Protein AF-A0A7S2D5M2-F1 (afdb_monomer_lite)

Secondary structure (DSSP, 8-state):
-HHHHHHHHHHHHHHHHHHHHHHHHHHHHHHHHHHHHHHHHHHHHHHHHHHHHHHHHHHHHHHHHHHHHHHHHHHHHHHHHHHHHHHSBPPHHHHHHHHHH-TTSPPP-BGGGGS-HHHHHHHHHHHHHHHHHHHHHHHHHHHHHHHHHHHHHHHHHHGGGG--S-------PPP-----------------S--PPPP--------------------PPPP-------STTSSSSSS----

Sequence (243 aa):
ERQFMLLLNRGQAYARGAVERVALCEELSLCRHRQERAHFAAMSNLNIHLRAVDADYTEAEATLRRQYLQGKSLLDNFEEVLDRLSQTSLHPALQSLTVDISPQQHPMRTLRDCVPYDRYAPFVRECRVSHARLHKSAEDLRQRYNRLRDAVNALGCSSSFGGMTDARNSARAPGEEEDISLGLPLDELQLHDGIQPAEMIDDQRNSPQQHQQQPLEVTSFPSLDLEDRDEANQANLLSDTSL

Structure (mmCIF, N/CA/C/O backbone):
data_AF-A0A7S2D5M2-F1
#
_entry.id   AF-A0A7S2D5M2-F1
#
loop_
_atom_site.group_PDB
_atom_site.id
_atom_site.type_symbol
_atom_site.label_atom_id
_atom_site.label_alt_id
_atom_site.label_comp_id
_atom_site.label_asym_id
_atom_site.label_entity_id
_atom_site.label_seq_id
_atom_site.pdbx_PDB_ins_code
_atom_site.Cartn_x
_atom_site.Cartn_y
_atom_site.Cartn_z
_atom_site.occupancy
_atom_site.B_iso_or_equiv
_atom_site.auth_seq_id
_atom_site.auth_comp_id
_atom_site.auth_asym_id
_atom_site.auth_atom_id
_atom_site.pdbx_PDB_model_num
ATOM 1 N N . GLU A 1 1 ? 36.437 -3.298 -71.629 1.00 89.69 1 GLU A N 1
ATOM 2 C CA . GLU A 1 1 ? 36.313 -1.994 -70.936 1.00 89.69 1 GLU A CA 1
ATOM 3 C C . GLU A 1 1 ? 34.925 -1.739 -70.331 1.00 89.69 1 GLU A C 1
ATOM 5 O O . GLU A 1 1 ? 34.820 -1.670 -69.115 1.00 89.69 1 GLU A O 1
ATOM 10 N N . ARG A 1 2 ? 33.833 -1.701 -71.115 1.00 94.81 2 ARG A N 1
ATOM 11 C CA . ARG A 1 2 ? 32.469 -1.428 -70.596 1.00 94.81 2 ARG A CA 1
ATOM 12 C C . ARG A 1 2 ? 32.021 -2.332 -69.433 1.00 94.81 2 ARG A C 1
ATOM 14 O O . ARG A 1 2 ? 31.463 -1.841 -68.459 1.00 94.81 2 ARG A O 1
ATOM 21 N N . GLN A 1 3 ? 32.280 -3.639 -69.510 1.00 95.25 3 GLN A N 1
ATOM 22 C CA . GLN A 1 3 ? 31.937 -4.587 -68.436 1.00 95.25 3 GLN A CA 1
ATOM 23 C C . GLN A 1 3 ? 32.726 -4.330 -67.144 1.00 95.25 3 GLN A C 1
ATOM 25 O O . GLN A 1 3 ? 32.172 -4.447 -66.056 1.00 95.25 3 GLN A O 1
ATOM 30 N N . PHE A 1 4 ? 33.993 -3.930 -67.265 1.00 96.06 4 PHE A N 1
ATOM 31 C CA . PHE A 1 4 ? 34.830 -3.579 -66.121 1.00 96.06 4 PHE A CA 1
ATOM 32 C C . PHE A 1 4 ? 34.303 -2.323 -65.420 1.00 96.06 4 PHE A C 1
ATOM 34 O O . PHE A 1 4 ? 34.134 -2.334 -64.207 1.00 96.06 4 PHE A O 1
ATOM 41 N N . MET A 1 5 ? 33.942 -1.284 -66.180 1.00 97.62 5 MET A N 1
ATOM 42 C CA . MET A 1 5 ? 33.352 -0.063 -65.615 1.00 97.62 5 MET A CA 1
ATOM 43 C C . MET A 1 5 ? 32.025 -0.327 -64.896 1.00 97.62 5 MET A C 1
ATOM 45 O O . MET A 1 5 ? 31.783 0.223 -63.824 1.00 97.62 5 MET A O 1
ATOM 49 N N . LEU A 1 6 ? 31.178 -1.208 -65.437 1.00 97.25 6 LEU A N 1
ATOM 50 C CA . LEU A 1 6 ? 29.949 -1.628 -64.756 1.00 97.25 6 LEU A CA 1
ATOM 51 C C . LEU A 1 6 ? 30.245 -2.353 -63.437 1.00 97.25 6 LEU A C 1
ATOM 53 O O . LEU A 1 6 ? 29.595 -2.074 -62.429 1.00 97.25 6 LEU A O 1
ATOM 57 N N . LEU A 1 7 ? 31.228 -3.258 -63.429 1.00 97.31 7 LEU A N 1
ATOM 58 C CA . LEU A 1 7 ? 31.631 -3.977 -62.221 1.00 97.31 7 LEU A CA 1
ATOM 59 C C . LEU A 1 7 ? 32.229 -3.031 -61.171 1.00 97.31 7 LEU A C 1
ATOM 61 O O . LEU A 1 7 ? 31.895 -3.147 -59.995 1.00 97.31 7 LEU A O 1
ATOM 65 N N . LEU A 1 8 ? 33.047 -2.067 -61.598 1.00 97.25 8 LEU A N 1
ATOM 66 C CA . LEU A 1 8 ? 33.631 -1.045 -60.733 1.00 97.25 8 LEU A CA 1
ATOM 67 C C . LEU A 1 8 ? 32.543 -0.188 -60.074 1.00 97.25 8 LEU A C 1
ATOM 69 O O . LEU A 1 8 ? 32.524 -0.063 -58.852 1.00 97.25 8 LEU A O 1
ATOM 73 N N . ASN A 1 9 ? 31.598 0.335 -60.860 1.00 97.44 9 ASN A N 1
ATOM 74 C CA . ASN A 1 9 ? 30.482 1.134 -60.345 1.00 97.44 9 ASN A CA 1
ATOM 75 C C . ASN A 1 9 ? 29.617 0.332 -59.363 1.00 97.44 9 ASN A C 1
ATOM 77 O O . ASN A 1 9 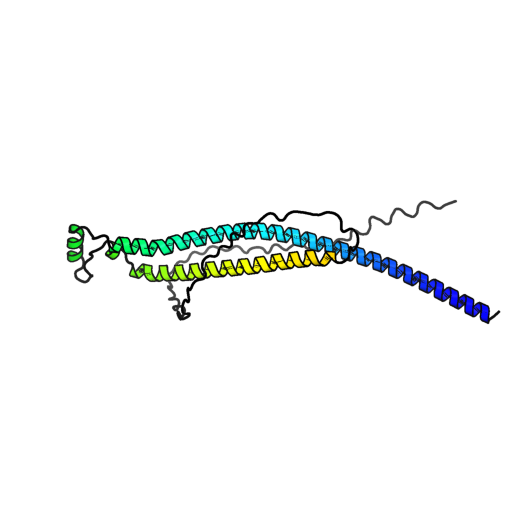? 29.209 0.845 -58.322 1.00 97.44 9 ASN A O 1
ATOM 81 N N . ARG A 1 10 ? 29.375 -0.952 -59.659 1.00 98.19 10 ARG A N 1
ATOM 82 C CA . ARG A 1 10 ? 28.657 -1.862 -58.758 1.00 98.19 10 ARG A CA 1
ATOM 83 C C . ARG A 1 10 ? 29.422 -2.089 -57.451 1.00 98.19 10 ARG A C 1
ATOM 85 O O . ARG A 1 10 ? 28.817 -2.040 -56.384 1.00 98.19 10 ARG A O 1
ATOM 92 N N . GLY A 1 11 ? 30.735 -2.299 -57.522 1.00 98.12 11 GLY A N 1
ATOM 93 C CA . GLY A 1 11 ? 31.598 -2.426 -56.347 1.00 98.12 11 GLY A CA 1
ATOM 94 C C . GLY A 1 11 ? 31.578 -1.170 -55.475 1.00 98.12 11 GLY A C 1
ATOM 95 O O . GLY A 1 11 ? 31.396 -1.267 -54.264 1.00 98.12 11 GLY A O 1
ATOM 96 N N . GLN A 1 12 ? 31.666 0.013 -56.089 1.00 98.12 12 GLN A N 1
ATOM 97 C CA . GLN A 1 12 ? 31.568 1.295 -55.385 1.00 98.12 12 GLN A CA 1
ATOM 98 C C . GLN A 1 12 ? 30.203 1.491 -54.716 1.00 98.12 12 GLN A C 1
ATOM 100 O O . GLN A 1 12 ? 30.147 1.948 -53.576 1.00 98.12 12 GLN A O 1
ATOM 105 N N . ALA A 1 13 ? 29.108 1.115 -55.384 1.00 97.88 13 ALA A N 1
ATOM 106 C CA . ALA A 1 13 ? 27.771 1.178 -54.799 1.00 97.88 13 ALA A CA 1
ATOM 107 C C . ALA A 1 13 ? 27.646 0.267 -53.565 1.00 97.88 13 ALA A C 1
ATOM 109 O O . ALA A 1 13 ? 27.127 0.695 -52.535 1.00 97.88 13 ALA A O 1
ATOM 110 N N . TYR A 1 14 ? 28.175 -0.962 -53.629 1.00 98.25 14 TYR A N 1
ATOM 111 C CA . TYR A 1 14 ? 28.197 -1.854 -52.467 1.00 98.25 14 TYR A CA 1
ATOM 112 C C . TYR A 1 14 ? 29.066 -1.324 -51.330 1.00 98.25 14 TYR A C 1
ATOM 114 O O . TYR A 1 14 ? 28.654 -1.422 -50.176 1.00 98.25 14 TYR A O 1
ATOM 122 N N . ALA A 1 15 ? 30.227 -0.746 -51.644 1.00 98.06 15 ALA A N 1
ATOM 123 C CA . ALA A 1 15 ? 31.106 -0.147 -50.648 1.00 98.06 15 ALA A CA 1
ATOM 124 C C . ALA A 1 15 ? 30.419 1.020 -49.921 1.00 98.06 15 ALA A C 1
ATOM 126 O O . ALA A 1 15 ? 30.393 1.031 -48.694 1.00 98.06 15 ALA A O 1
ATOM 127 N N . ARG A 1 16 ? 29.784 1.948 -50.654 1.00 98.00 16 ARG A N 1
ATOM 128 C CA . ARG A 1 16 ? 29.030 3.068 -50.056 1.00 98.00 16 ARG A CA 1
ATOM 129 C C . ARG A 1 16 ? 27.886 2.577 -49.174 1.00 98.00 16 ARG A C 1
ATOM 131 O O . ARG A 1 16 ? 27.815 2.954 -48.012 1.00 98.00 16 ARG A O 1
ATOM 138 N N . GLY A 1 17 ? 27.069 1.652 -49.679 1.00 98.00 17 GLY A N 1
ATOM 139 C CA . GLY A 1 17 ? 25.970 1.091 -48.892 1.00 98.00 17 GLY A CA 1
ATOM 140 C C . GLY A 1 17 ? 26.442 0.306 -47.661 1.00 98.00 17 GLY A C 1
ATOM 141 O O . GLY A 1 17 ? 25.724 0.234 -46.669 1.00 98.00 17 GLY A O 1
ATOM 142 N N . ALA A 1 18 ? 27.633 -0.304 -47.696 1.00 97.81 18 ALA A N 1
ATOM 143 C CA . ALA A 1 18 ? 28.219 -0.942 -46.519 1.00 97.81 18 ALA A CA 1
ATOM 144 C C . ALA A 1 18 ? 28.639 0.092 -45.465 1.00 97.81 18 ALA A C 1
ATOM 146 O O . ALA A 1 18 ? 28.311 -0.095 -44.298 1.00 97.81 18 ALA A O 1
ATOM 147 N N . VAL A 1 19 ? 29.291 1.185 -45.876 1.00 98.12 19 VAL A N 1
ATOM 148 C CA . VAL A 1 19 ? 29.673 2.293 -44.982 1.00 98.12 19 VAL A CA 1
ATOM 149 C C . VAL A 1 19 ? 28.441 2.925 -44.329 1.00 98.12 19 VAL A C 1
ATOM 151 O O . VAL A 1 19 ? 28.415 3.082 -43.114 1.00 98.12 19 VAL A O 1
ATOM 154 N N . GLU A 1 20 ? 27.393 3.206 -45.106 1.00 98.19 20 GLU A N 1
ATOM 155 C CA . GLU A 1 20 ? 26.132 3.755 -44.585 1.00 98.19 20 GLU A CA 1
ATOM 156 C C . GLU A 1 20 ? 25.488 2.829 -43.545 1.00 98.19 20 GLU A C 1
ATOM 158 O O . GLU A 1 20 ? 25.072 3.280 -42.481 1.00 98.19 20 GLU A O 1
ATOM 163 N N . ARG A 1 21 ? 25.445 1.514 -43.804 1.00 98.25 21 ARG A N 1
ATOM 164 C CA . ARG A 1 21 ? 24.906 0.546 -42.834 1.00 98.25 21 ARG A CA 1
ATOM 165 C C . ARG A 1 21 ? 25.737 0.462 -41.558 1.00 98.25 21 ARG A C 1
ATOM 167 O O . ARG A 1 21 ? 25.155 0.303 -40.492 1.00 98.25 21 ARG A O 1
ATOM 174 N N . VAL A 1 22 ? 27.064 0.551 -41.652 1.00 98.25 22 VAL A N 1
ATOM 175 C CA . VAL A 1 22 ? 27.934 0.579 -40.466 1.00 98.25 22 VAL A CA 1
ATOM 176 C C . VAL A 1 22 ? 27.643 1.822 -39.626 1.00 98.25 22 VAL A C 1
ATOM 178 O O . VAL A 1 22 ? 27.399 1.678 -38.433 1.00 98.25 22 VAL A O 1
ATOM 181 N N . ALA A 1 23 ? 27.547 3.000 -40.249 1.00 97.88 23 ALA A N 1
ATOM 182 C CA . ALA A 1 23 ? 27.203 4.239 -39.551 1.00 97.88 23 ALA A CA 1
ATOM 183 C C . ALA A 1 23 ? 25.827 4.160 -38.857 1.00 97.88 23 ALA A C 1
ATOM 185 O O . ALA A 1 23 ? 25.690 4.546 -37.698 1.00 97.88 23 ALA A O 1
ATOM 186 N N . LEU A 1 24 ? 24.818 3.582 -39.520 1.00 98.19 24 LEU A N 1
ATOM 187 C CA . LEU A 1 24 ? 23.503 3.345 -38.909 1.00 98.19 24 LEU A CA 1
ATOM 188 C C . LEU A 1 24 ? 23.580 2.380 -37.716 1.00 98.19 24 LEU A C 1
ATOM 190 O O . LEU A 1 24 ? 22.932 2.602 -36.696 1.00 98.19 24 LEU A O 1
ATOM 194 N N . CYS A 1 25 ? 24.369 1.307 -37.816 1.00 98.12 25 CYS A N 1
ATOM 195 C CA . CYS A 1 25 ? 24.578 0.386 -36.699 1.00 98.12 25 CYS A CA 1
ATOM 196 C C . CYS A 1 25 ? 25.242 1.080 -35.499 1.00 98.12 25 CYS A C 1
ATOM 198 O O . CYS A 1 25 ? 24.858 0.820 -34.358 1.00 98.12 25 CYS A O 1
ATOM 200 N N . GLU A 1 26 ? 26.204 1.971 -35.740 1.00 98.00 26 GLU A N 1
ATOM 201 C CA . GLU A 1 26 ? 26.848 2.770 -34.693 1.00 98.00 26 GLU A CA 1
ATOM 202 C C . GLU A 1 26 ? 25.839 3.699 -34.005 1.00 98.00 26 GLU A C 1
ATOM 204 O O . GLU A 1 26 ? 25.743 3.698 -32.777 1.00 98.00 26 GLU A O 1
ATOM 209 N N . GLU A 1 27 ? 25.008 4.411 -34.765 1.00 97.88 27 GLU A N 1
ATOM 210 C CA . GLU A 1 27 ? 23.953 5.267 -34.212 1.00 97.88 27 GLU A CA 1
ATOM 211 C C . GLU A 1 27 ? 22.933 4.473 -33.377 1.00 97.88 27 GLU A C 1
ATOM 213 O O . GLU A 1 27 ? 22.612 4.854 -32.246 1.00 97.88 27 GLU A O 1
ATOM 218 N N . LEU A 1 28 ? 22.472 3.324 -33.885 1.00 97.62 28 LEU A N 1
ATOM 219 C CA . LEU A 1 28 ? 21.560 2.440 -33.155 1.00 97.62 28 LEU A CA 1
ATOM 220 C C . LEU A 1 28 ? 22.185 1.921 -31.855 1.00 97.62 28 LEU A C 1
ATOM 222 O O . LEU A 1 28 ? 21.498 1.832 -30.835 1.00 97.62 28 LEU A O 1
ATOM 226 N N . SER A 1 29 ? 23.485 1.615 -31.864 1.00 97.38 29 SER A N 1
ATOM 227 C CA . SER A 1 29 ? 24.207 1.186 -30.664 1.00 97.38 29 SER A CA 1
ATOM 228 C C . SER A 1 29 ? 24.263 2.292 -29.602 1.00 97.38 29 SER A C 1
ATOM 230 O O . SER A 1 29 ? 24.001 2.034 -28.424 1.00 97.38 29 SER A O 1
ATOM 232 N N . LEU A 1 30 ? 24.498 3.542 -30.015 1.00 97.50 30 LEU A N 1
ATOM 233 C CA . LEU A 1 30 ? 24.491 4.705 -29.127 1.00 97.50 30 LEU A CA 1
ATOM 234 C C . LEU A 1 30 ? 23.089 4.976 -28.573 1.00 97.50 30 LEU A C 1
ATOM 236 O O . LEU A 1 30 ? 22.938 5.254 -27.382 1.00 97.50 30 LEU A O 1
ATOM 240 N N . CYS A 1 31 ? 22.057 4.872 -29.415 1.00 97.56 31 CYS A N 1
ATOM 241 C CA . CYS A 1 31 ? 20.664 5.021 -29.003 1.00 97.56 31 CYS A CA 1
ATOM 242 C C . CYS A 1 31 ? 20.288 3.978 -27.941 1.00 97.56 31 CYS A C 1
ATOM 244 O O . CYS A 1 31 ? 19.785 4.335 -26.874 1.00 97.56 31 CYS A O 1
ATOM 246 N N . ARG A 1 32 ? 20.624 2.705 -28.182 1.00 96.62 32 ARG A N 1
ATOM 247 C CA . ARG A 1 32 ? 20.410 1.616 -27.224 1.00 96.62 32 ARG A CA 1
ATOM 248 C C . ARG A 1 32 ? 21.123 1.878 -25.899 1.00 96.62 32 ARG A C 1
ATOM 250 O O . ARG A 1 32 ? 20.512 1.733 -24.846 1.00 96.62 32 ARG A O 1
ATOM 257 N N . HIS A 1 33 ? 22.372 2.335 -25.934 1.00 96.19 33 HIS A N 1
ATOM 258 C CA . HIS A 1 33 ? 23.109 2.656 -24.712 1.00 96.19 33 HIS A CA 1
ATOM 259 C C . HIS A 1 33 ? 22.439 3.780 -23.899 1.00 96.19 33 HIS A C 1
ATOM 261 O O . HIS A 1 33 ? 22.370 3.717 -22.670 1.00 96.19 33 HIS A O 1
ATOM 267 N N . ARG A 1 34 ? 21.890 4.806 -24.567 1.00 97.06 34 ARG A N 1
ATOM 268 C CA . ARG A 1 34 ? 21.108 5.862 -23.898 1.00 97.06 34 ARG A CA 1
ATOM 269 C C . ARG A 1 34 ? 19.828 5.307 -23.269 1.00 97.06 34 ARG A C 1
ATOM 271 O O . ARG A 1 34 ? 19.525 5.664 -22.133 1.00 97.06 34 ARG A O 1
ATOM 278 N N . GLN A 1 35 ? 19.111 4.426 -23.969 1.00 96.00 35 GLN A N 1
ATOM 279 C CA . GLN A 1 35 ? 17.910 3.767 -23.444 1.00 96.00 35 GLN A CA 1
ATOM 280 C C . GLN A 1 35 ? 18.230 2.908 -22.218 1.00 96.00 35 GLN A C 1
ATOM 282 O O . GLN A 1 35 ? 17.552 3.023 -21.204 1.00 96.00 35 GLN A O 1
ATOM 287 N N . GLU A 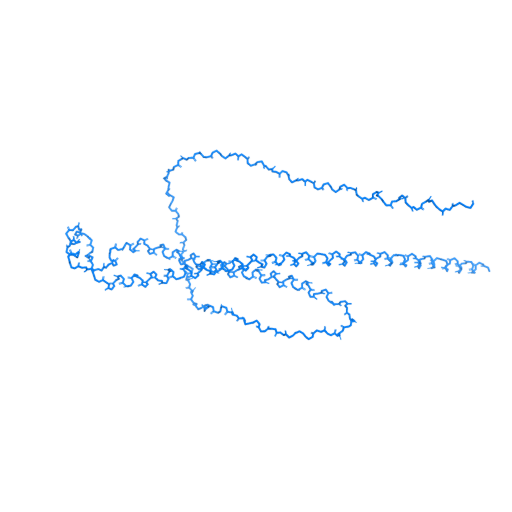1 36 ? 19.296 2.110 -22.269 1.00 93.88 36 GLU A N 1
ATOM 288 C CA . GLU A 1 36 ? 19.756 1.304 -21.134 1.00 93.88 36 GLU A CA 1
ATOM 289 C C . GLU A 1 36 ? 20.043 2.190 -19.916 1.00 93.88 36 GLU A C 1
ATOM 291 O O . GLU A 1 36 ? 19.519 1.940 -18.832 1.00 93.88 36 GLU A O 1
ATOM 296 N N . ARG A 1 37 ? 20.788 3.289 -20.093 1.00 95.50 37 ARG A N 1
ATOM 297 C CA . ARG A 1 37 ? 21.052 4.253 -19.009 1.00 95.50 37 ARG A CA 1
ATOM 298 C C . ARG A 1 37 ? 19.775 4.879 -18.449 1.00 95.50 37 ARG A C 1
ATOM 300 O O . ARG A 1 37 ? 19.662 5.016 -17.232 1.00 95.50 37 ARG A O 1
ATOM 307 N N . ALA A 1 38 ? 18.824 5.241 -19.307 1.00 95.69 38 ALA A N 1
ATOM 308 C CA . ALA A 1 38 ? 17.533 5.772 -18.879 1.00 95.69 38 ALA A CA 1
ATOM 309 C C . ALA A 1 38 ? 16.732 4.732 -18.078 1.00 95.69 38 ALA A C 1
ATOM 311 O O . ALA A 1 38 ? 16.185 5.060 -17.026 1.00 95.69 38 ALA A O 1
ATOM 312 N N . HIS A 1 39 ? 16.731 3.468 -18.513 1.00 93.62 39 HIS A N 1
ATOM 313 C CA . HIS A 1 39 ? 16.110 2.365 -17.780 1.00 93.62 39 HIS A CA 1
ATOM 314 C C . HIS A 1 39 ? 16.763 2.144 -16.410 1.00 93.62 39 HIS A C 1
ATOM 316 O O . HIS A 1 39 ? 16.049 2.044 -15.414 1.00 93.62 39 HIS A O 1
ATOM 322 N N . PHE A 1 40 ? 18.097 2.139 -16.321 1.00 93.12 40 PHE A N 1
ATOM 323 C CA . PHE A 1 40 ? 18.799 2.028 -15.037 1.00 93.12 40 PHE A CA 1
ATOM 324 C C . PHE A 1 40 ? 18.470 3.188 -14.091 1.00 93.12 40 PHE A C 1
ATOM 326 O O . PHE A 1 40 ? 18.217 2.961 -12.908 1.00 93.12 40 PHE A O 1
ATOM 333 N N . ALA A 1 41 ? 18.420 4.421 -14.602 1.00 95.81 41 ALA A N 1
ATOM 334 C CA . ALA A 1 41 ? 18.037 5.586 -13.809 1.00 95.81 41 ALA A CA 1
ATOM 335 C C . ALA A 1 41 ? 16.589 5.477 -13.301 1.00 95.81 41 ALA A C 1
ATOM 337 O O . ALA A 1 41 ? 16.336 5.693 -12.116 1.00 95.81 41 ALA A O 1
ATOM 338 N N . ALA A 1 42 ? 15.650 5.067 -14.160 1.00 95.75 42 ALA A N 1
ATOM 339 C CA . ALA A 1 42 ? 14.258 4.846 -13.775 1.00 95.75 42 ALA A CA 1
ATOM 340 C C . ALA A 1 42 ? 14.128 3.770 -12.683 1.00 95.75 42 ALA A C 1
ATOM 342 O O . ALA A 1 42 ? 13.434 3.981 -11.691 1.00 95.75 42 ALA A O 1
ATOM 343 N N . MET A 1 43 ? 14.850 2.653 -12.811 1.00 94.38 43 MET A N 1
ATOM 344 C CA . MET A 1 43 ? 14.872 1.590 -11.802 1.00 94.38 43 MET A CA 1
ATOM 345 C C . MET A 1 43 ? 15.493 2.045 -10.479 1.00 94.38 43 MET A C 1
ATOM 347 O O . MET A 1 43 ? 14.998 1.695 -9.408 1.00 94.38 43 MET A O 1
ATOM 351 N N . SER A 1 44 ? 16.559 2.845 -10.528 1.00 94.81 44 SER A N 1
ATOM 352 C CA . SER A 1 44 ? 17.148 3.449 -9.330 1.00 94.81 44 SER A CA 1
ATOM 353 C C . SER A 1 44 ? 16.140 4.354 -8.620 1.00 94.81 44 SER A C 1
ATOM 355 O O . SER A 1 44 ? 15.959 4.237 -7.409 1.00 94.81 44 SER A O 1
ATOM 357 N N . ASN A 1 45 ? 15.432 5.202 -9.369 1.00 96.81 45 ASN A N 1
ATOM 358 C CA . ASN A 1 45 ? 14.407 6.086 -8.817 1.00 96.81 45 ASN A CA 1
ATOM 359 C C . ASN A 1 45 ? 13.252 5.291 -8.195 1.00 96.81 45 ASN A C 1
ATOM 361 O O . ASN A 1 45 ? 12.858 5.574 -7.066 1.00 96.81 45 ASN A O 1
ATOM 365 N N . LEU A 1 46 ? 12.755 4.253 -8.878 1.00 96.06 46 LEU A N 1
ATOM 366 C CA . LEU A 1 46 ? 11.715 3.371 -8.338 1.00 96.06 46 LEU A CA 1
ATOM 367 C C . LEU A 1 46 ? 12.143 2.714 -7.021 1.00 96.06 46 LEU A C 1
ATOM 369 O O . LEU A 1 46 ? 11.357 2.681 -6.080 1.00 96.06 46 LEU A O 1
ATOM 373 N N . ASN A 1 47 ? 13.389 2.249 -6.916 1.00 96.25 47 ASN A N 1
ATOM 374 C CA . ASN A 1 47 ? 13.911 1.668 -5.677 1.00 96.25 47 ASN A CA 1
ATOM 375 C C . ASN A 1 47 ? 14.024 2.690 -4.539 1.00 96.25 47 ASN A C 1
ATOM 377 O O . ASN A 1 47 ? 13.745 2.358 -3.388 1.00 96.25 47 ASN A O 1
ATOM 381 N N . ILE A 1 48 ? 14.427 3.928 -4.838 1.00 97.06 48 ILE A N 1
ATOM 382 C CA . ILE A 1 48 ? 14.472 5.008 -3.842 1.00 97.06 48 ILE A CA 1
ATOM 383 C C . ILE A 1 48 ? 13.062 5.288 -3.312 1.00 97.06 48 ILE A C 1
ATOM 385 O O . ILE A 1 48 ? 12.867 5.338 -2.098 1.00 97.06 48 ILE A O 1
ATOM 389 N N . HIS A 1 49 ? 12.073 5.400 -4.202 1.00 97.50 49 HIS A N 1
ATOM 390 C CA . HIS A 1 49 ? 10.682 5.602 -3.803 1.00 97.50 49 HIS A CA 1
ATOM 391 C C . HIS A 1 49 ? 10.114 4.407 -3.035 1.00 97.50 49 HIS A C 1
ATOM 393 O O . HIS A 1 49 ? 9.424 4.613 -2.042 1.00 97.50 49 HIS A O 1
ATOM 399 N N . LEU A 1 50 ? 10.442 3.173 -3.429 1.00 97.56 50 LEU A N 1
ATOM 400 C CA . LEU A 1 50 ? 10.014 1.983 -2.697 1.00 97.56 50 LEU A CA 1
ATOM 401 C C . LEU A 1 50 ? 10.538 1.995 -1.257 1.00 97.56 50 LEU A C 1
ATOM 403 O O . LEU A 1 50 ? 9.778 1.691 -0.351 1.00 97.56 50 LEU A O 1
ATOM 407 N N . ARG A 1 51 ? 11.798 2.387 -1.029 1.00 97.56 51 ARG A N 1
ATOM 408 C CA . ARG A 1 51 ? 12.361 2.500 0.330 1.00 97.56 51 ARG A CA 1
ATOM 409 C C . ARG A 1 51 ? 11.650 3.550 1.181 1.00 97.56 51 ARG A C 1
ATOM 411 O O . ARG A 1 51 ? 11.482 3.337 2.374 1.00 97.56 51 ARG A O 1
ATOM 418 N N . ALA A 1 52 ? 11.247 4.670 0.581 1.00 97.88 52 ALA A N 1
ATOM 419 C CA . ALA A 1 52 ? 10.456 5.679 1.283 1.00 97.88 52 ALA A CA 1
ATOM 420 C C . ALA A 1 52 ? 9.074 5.122 1.667 1.00 97.88 52 ALA A C 1
ATOM 422 O O . ALA A 1 52 ? 8.690 5.186 2.828 1.00 97.88 52 ALA A O 1
ATOM 423 N N . VAL A 1 53 ? 8.384 4.480 0.716 1.00 98.12 53 VAL A N 1
ATOM 424 C CA . VAL A 1 53 ? 7.087 3.825 0.959 1.00 98.12 53 VAL A CA 1
ATOM 425 C C . VAL A 1 53 ? 7.196 2.717 2.007 1.00 98.12 53 VAL A C 1
ATOM 427 O O . VAL A 1 53 ? 6.276 2.535 2.793 1.00 98.12 53 VAL A O 1
ATOM 430 N N . ASP A 1 54 ? 8.302 1.978 2.027 1.00 98.25 54 ASP A N 1
ATOM 431 C CA . ASP A 1 54 ? 8.568 0.932 3.012 1.00 98.25 54 ASP A CA 1
ATOM 432 C C . ASP A 1 54 ? 8.679 1.502 4.432 1.00 98.25 54 ASP A C 1
ATOM 434 O O . ASP A 1 54 ? 8.007 1.031 5.349 1.00 98.25 54 ASP A O 1
ATOM 438 N N . ALA A 1 55 ? 9.443 2.584 4.603 1.00 98.19 55 ALA A N 1
ATOM 439 C CA . ALA A 1 55 ? 9.526 3.285 5.879 1.00 98.19 55 ALA A CA 1
ATOM 440 C C . ALA A 1 55 ? 8.139 3.770 6.347 1.00 98.19 55 ALA A C 1
ATOM 442 O O . ALA A 1 55 ? 7.724 3.442 7.460 1.00 98.19 55 ALA A O 1
ATOM 443 N N . ASP A 1 56 ? 7.386 4.444 5.474 1.00 98.19 56 ASP A N 1
ATOM 444 C CA . ASP A 1 56 ? 6.042 4.945 5.791 1.00 98.19 56 ASP A CA 1
ATOM 445 C C . ASP A 1 56 ? 5.063 3.802 6.124 1.00 98.19 56 ASP A C 1
ATOM 447 O O . ASP A 1 56 ? 4.263 3.895 7.059 1.00 98.19 56 ASP A O 1
ATOM 451 N N . TYR A 1 57 ? 5.130 2.693 5.380 1.00 98.25 57 TYR A N 1
ATOM 452 C CA . TYR A 1 57 ? 4.288 1.519 5.601 1.00 98.25 57 TYR A CA 1
ATOM 453 C C . TYR A 1 57 ? 4.576 0.863 6.954 1.00 98.25 57 TYR A C 1
ATOM 455 O O . TYR A 1 57 ? 3.636 0.567 7.690 1.00 98.25 57 TYR A O 1
ATOM 463 N N . THR A 1 58 ? 5.848 0.667 7.315 1.00 97.38 58 THR A N 1
ATOM 464 C CA . THR A 1 58 ? 6.214 0.052 8.604 1.00 97.38 58 THR A CA 1
ATOM 465 C C . THR A 1 58 ? 5.750 0.891 9.799 1.00 97.38 58 THR A C 1
ATOM 467 O O . THR A 1 58 ? 5.254 0.342 10.789 1.00 97.38 58 THR A O 1
ATOM 470 N N . GLU A 1 59 ? 5.825 2.223 9.703 1.00 98.06 59 GLU A N 1
ATOM 471 C CA . GLU A 1 59 ? 5.291 3.130 10.724 1.00 98.06 59 GLU A CA 1
ATOM 472 C C . GLU A 1 59 ? 3.757 3.054 10.811 1.00 98.06 59 GLU A C 1
ATOM 474 O O . GLU A 1 59 ? 3.185 2.950 11.909 1.00 98.06 59 GLU A O 1
ATOM 479 N N . ALA A 1 60 ? 3.079 3.061 9.660 1.00 97.06 60 ALA A N 1
ATOM 480 C CA . ALA A 1 60 ? 1.628 2.940 9.584 1.00 97.06 60 ALA A CA 1
ATOM 481 C C . ALA A 1 60 ? 1.139 1.598 10.152 1.00 97.06 60 ALA A C 1
ATOM 483 O O . ALA A 1 60 ? 0.201 1.570 10.952 1.00 97.06 60 ALA A O 1
ATOM 484 N N . GLU A 1 61 ? 1.798 0.491 9.807 1.00 97.62 61 GLU A N 1
ATOM 485 C CA . GLU A 1 61 ? 1.487 -0.850 10.304 1.00 97.62 61 GLU A CA 1
ATOM 486 C C . GLU A 1 61 ? 1.655 -0.936 11.825 1.00 97.62 61 GLU A C 1
ATOM 488 O O . GLU A 1 61 ? 0.759 -1.421 12.524 1.00 97.62 61 GLU A O 1
ATOM 493 N N . ALA A 1 62 ? 2.754 -0.403 12.369 1.00 96.69 62 ALA A N 1
ATOM 494 C CA . ALA A 1 62 ? 2.977 -0.360 13.812 1.00 96.69 62 ALA A CA 1
ATOM 495 C C . ALA A 1 62 ? 1.877 0.434 14.541 1.00 96.69 62 ALA A C 1
ATOM 497 O O . ALA A 1 62 ? 1.398 0.020 15.606 1.00 96.69 62 ALA A O 1
ATOM 498 N N . THR A 1 63 ? 1.446 1.555 13.959 1.00 97.50 63 THR A N 1
ATOM 499 C CA . THR A 1 63 ? 0.384 2.405 14.514 1.00 97.50 63 THR A CA 1
ATOM 500 C C . THR A 1 63 ? -0.976 1.711 14.470 1.00 97.50 63 THR A C 1
ATOM 502 O O . THR A 1 63 ? -1.655 1.629 15.498 1.00 97.50 63 THR A O 1
ATOM 505 N N . LEU A 1 64 ? -1.351 1.143 13.320 1.00 96.25 64 LEU A N 1
ATOM 506 C CA . LEU A 1 64 ? -2.598 0.396 13.142 1.00 96.25 64 LEU A CA 1
ATOM 507 C C . LEU A 1 64 ? -2.663 -0.809 14.079 1.00 96.25 64 LEU A C 1
ATOM 509 O O . LEU A 1 64 ? -3.680 -1.034 14.734 1.00 96.25 64 LEU A O 1
ATOM 513 N N . ARG A 1 65 ? -1.557 -1.546 14.221 1.00 95.69 65 ARG A N 1
ATOM 514 C CA . ARG A 1 65 ? -1.466 -2.686 15.136 1.00 95.69 65 ARG A CA 1
ATOM 515 C C . ARG A 1 65 ? -1.670 -2.266 16.588 1.00 95.69 65 ARG A C 1
ATOM 517 O O . ARG A 1 65 ? -2.402 -2.931 17.320 1.00 95.69 65 ARG A O 1
ATOM 524 N N . ARG A 1 66 ? -1.059 -1.157 17.015 1.00 96.94 66 ARG A N 1
ATOM 525 C CA . ARG A 1 66 ? -1.243 -0.616 18.371 1.00 96.94 66 ARG A CA 1
ATOM 526 C C . ARG A 1 66 ? -2.703 -0.244 18.627 1.00 96.94 66 ARG A C 1
ATOM 528 O O . ARG A 1 66 ? -3.257 -0.651 19.646 1.00 96.94 66 ARG A O 1
ATOM 535 N N . GLN A 1 67 ? -3.328 0.477 17.695 1.00 96.12 67 GLN A N 1
ATOM 536 C CA . GLN A 1 67 ? -4.737 0.871 17.788 1.00 96.12 67 GLN A CA 1
ATOM 537 C C . GLN A 1 67 ? -5.667 -0.346 17.810 1.00 96.12 67 GLN A C 1
ATOM 539 O O . GLN A 1 67 ? -6.590 -0.401 18.622 1.00 96.12 67 GLN A O 1
ATOM 544 N N . TYR A 1 68 ? -5.391 -1.351 16.978 1.00 96.31 68 TYR A N 1
ATOM 545 C CA . TYR A 1 68 ? -6.151 -2.595 16.941 1.00 96.31 68 TYR A CA 1
ATOM 546 C C . TYR A 1 68 ? -6.089 -3.340 18.277 1.00 96.31 68 TYR A C 1
ATOM 548 O O . TYR A 1 68 ? -7.133 -3.704 18.816 1.00 96.31 68 TYR A O 1
ATOM 556 N N . LEU A 1 69 ? -4.891 -3.531 18.841 1.00 95.94 69 LEU A N 1
ATOM 557 C CA . LEU A 1 69 ? -4.712 -4.216 20.126 1.00 95.94 69 LEU A CA 1
ATOM 558 C C . LEU A 1 69 ? -5.368 -3.452 21.280 1.00 95.94 69 LEU A C 1
ATOM 560 O O . LEU A 1 69 ? -6.013 -4.064 22.130 1.00 95.94 69 LEU A O 1
ATOM 564 N N . GLN A 1 70 ? -5.244 -2.123 21.294 1.00 96.81 70 GLN A N 1
ATOM 565 C CA . GLN A 1 70 ? -5.894 -1.282 22.294 1.00 96.81 70 GLN A CA 1
ATOM 566 C C . GLN A 1 70 ? -7.421 -1.377 22.192 1.00 96.81 70 GLN A C 1
ATOM 568 O O . GLN A 1 70 ? -8.086 -1.604 23.200 1.00 96.81 70 GLN A O 1
ATOM 573 N N . GLY A 1 71 ? -7.975 -1.250 20.983 1.00 95.69 71 GLY A N 1
ATOM 574 C CA . GLY A 1 71 ? -9.412 -1.371 20.745 1.00 95.69 71 GLY A CA 1
ATOM 575 C C . GLY A 1 71 ? -9.947 -2.754 21.109 1.00 95.69 71 GLY A C 1
ATOM 576 O O . GLY A 1 71 ? -10.977 -2.854 21.770 1.00 95.69 71 GLY A O 1
ATOM 577 N N . LYS A 1 72 ? -9.206 -3.812 20.763 1.00 95.44 72 LYS A N 1
ATOM 578 C CA . LYS A 1 72 ? -9.553 -5.193 21.108 1.00 95.44 72 LYS A CA 1
ATOM 579 C C . LYS A 1 72 ? -9.599 -5.386 22.622 1.00 95.44 72 LYS A C 1
ATOM 581 O O . LYS A 1 72 ? -10.614 -5.816 23.149 1.00 95.44 72 LYS A O 1
ATOM 586 N N . SER A 1 73 ? -8.542 -4.973 23.322 1.00 96.69 73 SER A N 1
ATOM 587 C CA . SER A 1 73 ? -8.474 -5.043 24.784 1.00 96.69 73 SER A CA 1
ATOM 588 C C . SER A 1 73 ? -9.642 -4.306 25.450 1.00 96.69 73 SER A C 1
ATOM 590 O O . SER A 1 73 ? -10.258 -4.833 26.369 1.00 96.69 73 SER A O 1
ATOM 592 N N . LEU A 1 74 ? -10.005 -3.111 24.976 1.00 96.06 74 LEU A N 1
ATOM 593 C CA . LEU A 1 74 ? -11.147 -2.369 25.522 1.00 96.06 74 LEU A CA 1
ATOM 594 C C . LEU A 1 74 ? -12.482 -3.095 25.307 1.00 96.06 74 LEU A C 1
ATOM 596 O O . LEU A 1 74 ? -13.308 -3.117 26.217 1.00 96.06 74 LEU A O 1
ATOM 600 N N . LEU A 1 75 ? -12.693 -3.680 24.125 1.00 95.44 75 LEU A N 1
ATOM 601 C CA . LEU A 1 75 ? -13.926 -4.396 23.788 1.00 95.44 75 LEU A CA 1
ATOM 602 C C . LEU A 1 75 ? -14.056 -5.735 24.525 1.00 95.44 75 LEU A C 1
ATOM 604 O O . LEU A 1 75 ? -15.163 -6.074 24.941 1.00 95.44 75 LEU A O 1
ATOM 608 N N . ASP A 1 76 ? -12.950 -6.457 24.709 1.00 92.38 76 ASP A N 1
ATOM 609 C CA . ASP A 1 76 ? -12.914 -7.733 25.433 1.00 92.38 76 ASP A CA 1
ATOM 610 C C . ASP A 1 76 ? -13.126 -7.496 26.941 1.00 92.38 76 ASP A C 1
ATOM 612 O O . ASP A 1 76 ? -13.972 -8.129 27.575 1.00 92.38 76 ASP A O 1
ATOM 616 N N . ASN A 1 77 ? -12.439 -6.498 27.511 1.00 96.31 77 ASN A N 1
ATOM 617 C CA . ASN A 1 77 ? -12.582 -6.143 28.926 1.00 96.31 77 ASN A CA 1
ATOM 618 C C . ASN A 1 77 ? -13.954 -5.531 29.254 1.00 96.31 77 ASN A C 1
ATOM 620 O O . ASN A 1 77 ? -14.373 -5.563 30.409 1.00 96.31 77 ASN A O 1
ATOM 624 N N . PHE A 1 78 ? -14.660 -4.947 28.279 1.00 94.81 78 PHE A N 1
ATOM 625 C CA . PHE A 1 78 ? -15.975 -4.345 28.514 1.00 94.81 78 PHE A CA 1
ATOM 626 C C . PHE A 1 78 ? -16.999 -5.378 29.002 1.00 94.81 78 PHE A C 1
ATOM 628 O O . PHE A 1 78 ? -17.707 -5.124 29.977 1.00 94.81 78 PHE A O 1
ATOM 635 N N . GLU A 1 79 ? -17.058 -6.548 28.361 1.00 92.00 79 GLU A N 1
ATOM 636 C CA . GLU A 1 79 ? -17.955 -7.632 28.782 1.00 92.00 79 GLU A CA 1
ATOM 637 C C . GLU A 1 79 ? -17.533 -8.204 30.135 1.00 92.00 79 GLU A C 1
ATOM 639 O O . GLU A 1 79 ? -18.368 -8.341 31.027 1.00 92.00 79 GLU A O 1
ATOM 644 N N . GLU A 1 80 ? -16.232 -8.419 30.340 1.00 95.81 80 GLU A N 1
ATOM 645 C CA . GLU A 1 80 ? -15.718 -8.924 31.614 1.00 95.81 80 GLU A CA 1
ATOM 646 C C . GLU A 1 80 ? -16.049 -7.985 32.787 1.00 95.81 80 GLU A C 1
ATOM 648 O O . GLU A 1 80 ? -16.479 -8.425 33.858 1.00 95.81 80 GLU A O 1
ATOM 653 N N . VAL A 1 81 ? -15.881 -6.672 32.604 1.00 96.12 81 VAL A N 1
ATOM 654 C CA . VAL A 1 81 ? -16.212 -5.677 33.632 1.00 96.12 81 VAL A CA 1
ATOM 655 C C . VAL A 1 81 ? -17.715 -5.657 33.906 1.00 96.12 81 VAL A C 1
ATOM 657 O O . VAL A 1 81 ? -18.115 -5.564 35.067 1.00 96.12 81 VAL A O 1
ATOM 660 N N . LEU A 1 82 ? -18.560 -5.789 32.881 1.00 93.62 82 LEU A N 1
ATOM 661 C CA . LEU A 1 82 ? -20.009 -5.872 33.069 1.00 93.62 82 LEU A CA 1
ATOM 662 C C . LEU A 1 82 ? -20.438 -7.126 33.830 1.00 93.62 82 LEU A C 1
ATOM 664 O O . LEU A 1 82 ? -21.313 -7.044 34.698 1.00 93.62 82 LEU A O 1
ATOM 668 N N . ASP A 1 83 ? -19.806 -8.261 33.554 1.00 94.19 83 ASP A N 1
ATOM 669 C CA . ASP A 1 83 ? -20.068 -9.503 34.273 1.00 94.19 83 ASP A CA 1
ATOM 670 C C . ASP A 1 83 ? -19.644 -9.381 35.739 1.00 94.19 83 ASP A C 1
ATOM 672 O O . ASP A 1 83 ? -20.426 -9.711 36.637 1.00 94.19 83 ASP A O 1
ATOM 676 N N . ARG A 1 84 ? -18.477 -8.787 36.017 1.00 96.94 84 ARG A N 1
ATOM 677 C CA . ARG A 1 84 ? -18.033 -8.478 37.390 1.00 96.94 84 ARG A CA 1
ATOM 678 C C . ARG A 1 84 ? -19.004 -7.538 38.116 1.00 96.94 84 ARG A C 1
ATOM 680 O O . ARG A 1 84 ? -19.325 -7.762 39.286 1.00 96.94 84 ARG A O 1
ATOM 687 N N . LEU A 1 85 ? -19.525 -6.515 37.435 1.00 95.81 85 LEU A N 1
ATOM 688 C CA . LEU A 1 85 ? -20.533 -5.608 37.999 1.00 95.81 85 LEU A CA 1
ATOM 689 C C . LEU A 1 85 ? -21.860 -6.319 38.297 1.00 95.81 85 LEU A C 1
ATOM 691 O O . LEU A 1 85 ? -22.533 -5.961 39.264 1.00 95.81 85 LEU A O 1
ATOM 695 N N . SER A 1 86 ? -22.226 -7.336 37.511 1.00 95.44 86 SER A N 1
ATOM 696 C CA . SER A 1 86 ? -23.435 -8.137 37.748 1.00 95.44 86 SER A CA 1
ATOM 697 C C . SER A 1 86 ? -23.315 -9.063 38.962 1.00 95.44 86 SER A C 1
ATOM 699 O O . SER A 1 86 ? -24.300 -9.323 39.646 1.00 95.44 86 SER A O 1
ATOM 701 N N . GLN A 1 87 ? -22.103 -9.524 39.274 1.00 96.88 87 GLN A N 1
ATOM 702 C CA . GLN A 1 87 ? -21.838 -10.382 40.433 1.00 96.88 87 GLN A CA 1
ATOM 703 C C . GLN A 1 87 ? -21.723 -9.586 41.738 1.00 96.88 87 GLN A C 1
ATOM 705 O O . GLN A 1 87 ? -21.872 -10.139 42.828 1.00 96.88 87 GLN A O 1
ATOM 710 N N . THR A 1 88 ? -21.467 -8.280 41.645 1.00 97.12 88 THR A N 1
ATOM 711 C CA . THR A 1 88 ? -21.276 -7.427 42.816 1.00 97.12 88 THR A CA 1
ATOM 712 C C . THR A 1 88 ? -22.629 -6.928 43.329 1.00 97.12 88 THR A C 1
ATOM 714 O O . THR A 1 88 ? -23.247 -6.034 42.743 1.00 97.12 88 THR A O 1
ATOM 717 N N . SER A 1 89 ? -23.099 -7.511 44.436 1.00 96.31 89 SER A N 1
ATOM 718 C CA . SER A 1 89 ? -24.350 -7.113 45.089 1.00 96.31 89 SER A CA 1
ATOM 719 C C . SER A 1 89 ? -24.262 -5.694 45.649 1.00 96.31 89 SER A C 1
ATOM 721 O O . SER A 1 89 ? -23.273 -5.334 46.293 1.00 96.31 89 SER A O 1
ATOM 723 N N . LEU A 1 90 ? -25.321 -4.908 45.468 1.00 95.06 90 LEU A N 1
ATOM 724 C CA . LEU A 1 90 ? -25.417 -3.565 46.030 1.00 95.06 90 LEU A CA 1
ATOM 725 C C . LEU A 1 90 ? -25.519 -3.625 47.565 1.00 95.06 90 LEU A C 1
ATOM 727 O O . LEU A 1 90 ? -26.112 -4.556 48.110 1.00 95.06 90 LEU A O 1
ATOM 731 N N . HIS A 1 91 ? -25.006 -2.622 48.280 1.00 94.88 91 HIS A N 1
ATOM 732 C CA . HIS A 1 91 ? -25.168 -2.552 49.737 1.00 94.88 91 HIS A CA 1
ATOM 733 C C . HIS A 1 91 ? -26.665 -2.459 50.115 1.00 94.88 91 HIS A C 1
ATOM 735 O O . HIS A 1 91 ? -27.386 -1.669 49.497 1.00 94.88 91 HIS A O 1
ATOM 741 N N . PRO A 1 92 ? -27.156 -3.186 51.141 1.00 92.56 92 PRO A N 1
ATOM 742 C CA . PRO A 1 92 ? -28.588 -3.271 51.458 1.00 92.56 92 PRO A CA 1
ATOM 743 C C . PRO A 1 92 ? -29.253 -1.910 51.716 1.00 92.56 92 PRO A C 1
ATOM 745 O O . PRO A 1 92 ? -30.391 -1.702 51.313 1.00 92.56 92 PRO A O 1
ATOM 748 N N . ALA A 1 93 ? -28.531 -0.949 52.301 1.00 92.19 93 ALA A N 1
ATOM 749 C CA . ALA A 1 93 ? -29.048 0.411 52.511 1.00 92.19 93 ALA A CA 1
ATOM 750 C C . ALA A 1 93 ? -29.343 1.178 51.202 1.00 92.19 93 ALA A C 1
ATOM 752 O O . ALA A 1 93 ? -30.227 2.030 51.170 1.00 92.19 93 ALA A O 1
ATOM 753 N N . LEU A 1 94 ? -28.616 0.889 50.116 1.00 89.06 94 LEU A N 1
ATOM 754 C CA . LEU A 1 94 ? -28.871 1.484 48.797 1.00 89.06 94 LEU A CA 1
ATOM 755 C C . LEU A 1 94 ? -30.003 0.752 48.063 1.00 89.06 94 LEU A C 1
ATOM 757 O O . LEU A 1 94 ? -30.753 1.367 47.305 1.00 89.06 94 LEU A O 1
ATOM 761 N N . GLN A 1 95 ? -30.162 -0.549 48.321 1.00 90.81 95 GLN A N 1
ATOM 762 C CA . GLN A 1 95 ? -31.280 -1.327 47.782 1.00 90.81 95 GLN A CA 1
ATOM 763 C C . GLN A 1 95 ? -32.619 -0.838 48.348 1.00 90.81 95 GLN A C 1
ATOM 765 O O . GLN A 1 95 ? -33.573 -0.684 47.598 1.00 90.81 95 GLN A O 1
ATOM 770 N N . SER A 1 96 ? -32.698 -0.530 49.649 1.00 88.75 96 SER A N 1
ATOM 771 C CA . SER A 1 96 ? -33.927 0.025 50.234 1.00 88.75 96 SER A CA 1
ATOM 772 C C . SER A 1 96 ? -34.254 1.413 49.682 1.00 88.75 96 SER A C 1
ATOM 774 O O . SER A 1 96 ? -35.405 1.693 49.373 1.00 88.75 96 SER A O 1
ATOM 776 N N . LEU A 1 97 ? -33.237 2.260 49.485 1.00 87.25 97 LEU A N 1
ATOM 777 C CA . LEU A 1 97 ? -33.426 3.626 48.992 1.00 87.25 97 LEU A CA 1
ATOM 778 C C . LEU A 1 97 ? -33.981 3.664 47.558 1.00 87.25 97 LEU A C 1
ATOM 780 O O . LEU A 1 97 ? -34.767 4.540 47.209 1.00 87.25 97 LEU A O 1
ATOM 784 N N . THR A 1 98 ? -33.580 2.713 46.715 1.00 82.00 98 THR A N 1
ATOM 785 C CA . THR A 1 98 ? -34.027 2.655 45.315 1.00 82.00 98 THR A CA 1
ATOM 786 C C . THR A 1 98 ? -35.489 2.227 45.172 1.00 82.00 98 THR A C 1
ATOM 788 O O . THR A 1 98 ? -36.152 2.685 44.243 1.00 82.00 98 THR A O 1
ATOM 791 N N . VAL A 1 99 ? -36.022 1.437 46.113 1.00 80.69 99 VAL A N 1
ATOM 792 C CA . VAL A 1 99 ? -37.451 1.070 46.158 1.00 80.69 99 VAL A CA 1
ATOM 793 C C . VAL A 1 99 ? -38.336 2.293 46.421 1.00 80.69 99 VAL A C 1
ATOM 795 O O . VAL A 1 99 ? -39.399 2.418 45.814 1.00 80.69 99 VAL A O 1
ATOM 798 N N . ASP A 1 100 ? -37.880 3.219 47.266 1.00 79.19 100 ASP A N 1
ATOM 799 C CA . ASP A 1 100 ? -38.666 4.393 47.659 1.00 79.19 100 ASP A CA 1
ATOM 800 C C . ASP A 1 100 ? -38.689 5.491 46.579 1.00 79.19 100 ASP A C 1
ATOM 802 O O . ASP A 1 100 ? -39.669 6.227 46.458 1.00 79.19 100 ASP A O 1
ATOM 806 N N . ILE A 1 101 ? -37.621 5.614 45.779 1.00 79.56 101 ILE A N 1
ATOM 807 C CA . ILE A 1 101 ? -37.453 6.717 44.815 1.00 79.56 101 ILE A CA 1
ATOM 808 C C . ILE A 1 101 ? -38.220 6.479 43.506 1.00 79.56 101 ILE A C 1
ATOM 810 O O . ILE A 1 101 ? -38.700 7.439 42.901 1.00 79.56 101 ILE A O 1
ATOM 814 N N . SER A 1 102 ? -38.338 5.233 43.035 1.00 72.62 102 SER A N 1
ATOM 815 C CA . SER A 1 102 ? -39.003 4.952 41.757 1.00 72.62 102 SER A CA 1
ATOM 816 C C . SER A 1 102 ? -39.754 3.616 41.780 1.00 72.62 102 SER A C 1
ATOM 818 O O . SER A 1 102 ? -39.226 2.598 41.332 1.00 72.62 102 SER A O 1
ATOM 820 N N . PRO A 1 103 ? -41.018 3.594 42.247 1.00 71.19 103 PRO A N 1
ATOM 821 C CA . PRO A 1 103 ? -41.805 2.362 42.368 1.00 71.19 103 PRO A CA 1
ATOM 822 C C . PRO A 1 103 ? -42.162 1.714 41.017 1.00 71.19 103 PRO A C 1
ATOM 824 O O . PRO A 1 103 ? -42.683 0.602 40.988 1.00 71.19 103 PRO A O 1
ATOM 827 N N . GLN A 1 104 ? -41.904 2.398 39.895 1.00 77.62 104 GLN A N 1
ATOM 828 C CA . GLN A 1 104 ? -42.130 1.878 38.542 1.00 77.62 104 GLN A CA 1
ATOM 829 C C . GLN A 1 104 ? -40.888 1.227 37.913 1.00 77.62 104 GLN A C 1
ATOM 831 O O . GLN A 1 104 ? -41.014 0.592 36.868 1.00 77.62 104 GLN A O 1
ATOM 836 N N . GLN A 1 105 ? -39.700 1.372 38.508 1.00 75.88 105 GLN A N 1
ATOM 837 C CA . GLN A 1 105 ? -38.469 0.771 37.987 1.00 75.88 105 GLN A CA 1
ATOM 838 C C . GLN A 1 105 ? -38.154 -0.557 38.685 1.00 75.88 105 GLN A C 1
ATOM 840 O O . GLN A 1 105 ? -38.531 -0.787 39.833 1.00 75.88 105 GLN A O 1
ATOM 845 N N . HIS A 1 106 ? -37.472 -1.460 37.973 1.00 78.38 106 HIS A N 1
ATOM 846 C CA . HIS A 1 106 ? -37.024 -2.729 38.544 1.00 78.38 106 HIS A CA 1
ATOM 847 C C . HIS A 1 106 ? -36.117 -2.484 39.765 1.00 78.38 106 HIS A C 1
ATOM 849 O O . HIS A 1 106 ? -35.270 -1.589 39.717 1.00 78.38 106 HIS A O 1
ATOM 855 N N . PRO A 1 107 ? -36.264 -3.265 40.854 1.00 82.94 107 PRO A N 1
ATOM 856 C CA . PRO A 1 107 ? -35.451 -3.086 42.051 1.00 82.94 107 PRO A CA 1
ATOM 857 C C . PRO A 1 107 ? -33.974 -3.321 41.719 1.00 82.94 107 PRO A C 1
ATOM 859 O O . PRO A 1 107 ? -33.615 -4.404 41.252 1.00 82.94 107 PRO A O 1
ATOM 862 N N . MET A 1 108 ? -33.129 -2.320 41.975 1.00 89.00 108 MET A N 1
ATOM 863 C CA . MET A 1 108 ? -31.685 -2.406 41.743 1.00 89.00 108 MET A CA 1
ATOM 864 C C . MET A 1 108 ? -31.056 -3.364 42.759 1.00 89.00 108 MET A C 1
ATOM 866 O O . MET A 1 108 ? -31.092 -3.119 43.965 1.00 89.00 108 MET A O 1
ATOM 870 N N . ARG A 1 109 ? -30.479 -4.470 42.281 1.00 91.62 109 ARG A N 1
ATOM 871 C CA . ARG A 1 109 ? -29.858 -5.507 43.125 1.00 91.62 109 ARG A CA 1
ATOM 872 C C . ARG A 1 109 ? -28.340 -5.509 43.017 1.00 91.62 109 ARG A C 1
ATOM 874 O O . ARG A 1 109 ? -27.654 -5.868 43.975 1.00 91.62 109 ARG A O 1
ATOM 881 N N . THR A 1 110 ? -27.814 -5.122 41.864 1.00 95.25 110 THR A N 1
ATOM 882 C CA . THR A 1 110 ? -26.396 -5.243 41.515 1.00 95.25 110 THR A CA 1
ATOM 883 C C . THR A 1 110 ? -25.832 -3.897 41.076 1.00 95.25 110 THR A C 1
ATOM 885 O O . THR A 1 110 ? -26.581 -3.006 40.676 1.00 95.25 110 THR A O 1
ATOM 888 N N . LEU A 1 111 ? -24.505 -3.733 41.123 1.00 94.00 111 LEU A N 1
ATOM 889 C CA . LEU A 1 111 ? -23.861 -2.516 40.605 1.00 94.00 111 LEU A CA 1
ATOM 890 C C . LEU A 1 111 ? -24.106 -2.319 39.102 1.00 94.00 111 LEU A C 1
ATOM 892 O O . LEU A 1 111 ? -24.103 -1.185 38.625 1.00 94.00 111 LEU A O 1
ATOM 896 N N . ARG A 1 112 ? -24.348 -3.406 38.359 1.00 94.06 112 ARG A N 1
ATOM 897 C CA . ARG A 1 112 ? -24.719 -3.347 36.941 1.00 94.06 112 ARG A CA 1
ATOM 898 C C . ARG A 1 112 ? -26.017 -2.574 36.713 1.00 94.06 112 ARG A C 1
ATOM 900 O O . ARG A 1 112 ? -26.089 -1.837 35.737 1.00 94.06 112 ARG A O 1
ATOM 907 N N . ASP A 1 113 ? -26.996 -2.686 37.609 1.00 91.06 113 ASP A N 1
ATOM 908 C CA . ASP A 1 113 ? -28.300 -2.017 37.463 1.00 91.06 113 ASP A CA 1
ATOM 909 C C . ASP A 1 113 ? -28.180 -0.484 37.541 1.00 91.06 113 ASP A C 1
ATOM 911 O O . ASP A 1 113 ? -29.045 0.245 37.058 1.00 91.06 113 ASP A O 1
ATOM 915 N N . CYS A 1 114 ? -27.085 0.022 38.119 1.00 90.44 114 CYS A N 1
ATOM 916 C CA . CYS A 1 114 ? -26.777 1.449 38.174 1.00 90.44 114 CYS A CA 1
ATOM 917 C C . CYS A 1 114 ? -26.158 1.986 36.870 1.00 90.44 114 CYS A C 1
ATOM 919 O O . CYS A 1 114 ? -26.069 3.201 36.690 1.00 90.44 114 CYS A O 1
ATOM 921 N N . VAL A 1 115 ? -25.710 1.108 35.966 1.00 91.44 115 VAL A N 1
ATOM 922 C CA . VAL A 1 115 ? -25.114 1.481 34.679 1.00 91.44 115 VAL A CA 1
ATOM 923 C C . VAL A 1 115 ? -26.187 1.366 33.593 1.00 91.44 115 VAL A C 1
ATOM 925 O O . VAL A 1 115 ? -26.801 0.308 33.465 1.00 91.44 115 VAL A O 1
ATOM 928 N N . PRO A 1 116 ? -26.415 2.397 32.755 1.00 90.75 116 PRO A N 1
ATOM 929 C CA . PRO A 1 116 ? -27.426 2.343 31.702 1.00 90.75 116 PRO A CA 1
ATOM 930 C C . PRO A 1 116 ? -26.935 1.501 30.511 1.00 90.75 116 PRO A C 1
ATOM 932 O O . PRO A 1 116 ? -26.663 2.024 29.431 1.00 90.75 116 PRO A O 1
ATOM 935 N N . TYR A 1 117 ? -26.803 0.187 30.715 1.00 89.62 117 TYR A N 1
ATOM 936 C CA . TYR A 1 117 ? -26.275 -0.768 29.738 1.00 89.62 117 TYR A CA 1
ATOM 937 C C . TYR A 1 117 ? -27.014 -0.703 28.401 1.00 89.62 117 TYR A C 1
ATOM 939 O O . TYR A 1 117 ? -26.372 -0.688 27.354 1.00 89.62 117 TYR A O 1
ATOM 947 N N . ASP A 1 118 ? -28.339 -0.561 28.430 1.00 90.12 118 ASP A N 1
ATOM 948 C CA . ASP A 1 118 ? -29.169 -0.501 27.223 1.00 90.12 118 ASP A CA 1
ATOM 949 C C . ASP A 1 118 ? -28.792 0.671 26.307 1.00 90.12 118 ASP A C 1
ATOM 951 O O . ASP A 1 118 ? -28.933 0.580 25.089 1.00 90.12 118 ASP A O 1
ATOM 955 N N . ARG A 1 119 ? -28.251 1.759 26.877 1.00 92.50 119 ARG A N 1
ATOM 956 C CA . ARG A 1 119 ? -27.737 2.892 26.098 1.00 92.50 119 ARG A CA 1
ATOM 957 C C . ARG A 1 119 ? -26.386 2.587 25.465 1.00 92.50 119 ARG A C 1
ATOM 959 O O . ARG A 1 119 ? -26.133 3.071 24.373 1.00 92.50 119 ARG A O 1
ATOM 966 N N . TYR A 1 120 ? -25.532 1.808 26.127 1.00 92.19 120 TYR A N 1
ATOM 967 C CA . TYR A 1 120 ? -24.167 1.514 25.674 1.00 92.19 120 TYR A CA 1
ATOM 968 C C . TYR A 1 120 ? -24.063 0.283 24.765 1.00 92.19 120 TYR A C 1
ATOM 970 O O . TYR A 1 120 ? -23.170 0.222 23.923 1.00 92.19 120 TYR A O 1
ATOM 978 N N . ALA A 1 121 ? -24.983 -0.674 24.883 1.00 91.56 121 ALA A N 1
ATOM 979 C CA . ALA A 1 121 ? -25.034 -1.876 24.056 1.00 91.56 121 ALA A CA 1
ATOM 980 C C . ALA A 1 121 ? -24.983 -1.613 22.531 1.00 91.56 121 ALA A C 1
ATOM 982 O O . ALA A 1 121 ? -24.214 -2.304 21.851 1.00 91.56 121 ALA A O 1
ATOM 983 N N . PRO A 1 122 ? -25.734 -0.647 21.952 1.00 94.44 122 PRO A N 1
ATOM 984 C CA . PRO A 1 122 ? -25.614 -0.338 20.526 1.00 94.44 122 PRO A CA 1
ATOM 985 C C . PRO A 1 122 ? -24.237 0.236 20.168 1.00 94.44 122 PRO A C 1
ATOM 987 O O . PRO A 1 122 ? -23.632 -0.229 19.205 1.00 94.44 122 PRO A O 1
ATOM 990 N N . PHE A 1 123 ? -23.685 1.141 20.984 1.00 94.06 123 PHE A N 1
ATOM 991 C CA . PHE A 1 123 ? -22.357 1.717 20.739 1.00 94.06 123 PHE A CA 1
ATOM 992 C C . PHE A 1 123 ? -21.256 0.658 20.734 1.00 94.06 123 PHE A C 1
ATOM 994 O O . PHE A 1 123 ? -20.392 0.673 19.866 1.00 94.06 123 PHE A O 1
ATOM 1001 N N . VAL A 1 124 ? -21.292 -0.310 21.652 1.00 94.75 124 VAL A N 1
ATOM 1002 C CA . VAL A 1 124 ? -20.293 -1.394 21.680 1.00 94.75 124 VAL A CA 1
ATOM 1003 C C . VAL A 1 124 ? -20.386 -2.266 20.433 1.00 94.75 124 VAL A C 1
ATOM 1005 O O . VAL A 1 124 ? -19.362 -2.667 19.876 1.00 94.75 124 VAL A O 1
ATOM 1008 N N . ARG A 1 125 ? -21.603 -2.516 19.943 1.00 94.62 125 ARG A N 1
ATOM 1009 C CA . ARG A 1 125 ? -21.819 -3.230 18.682 1.00 94.62 125 ARG A CA 1
ATOM 1010 C C . ARG A 1 125 ? -21.241 -2.457 17.497 1.00 94.62 125 ARG A C 1
ATOM 1012 O O . ARG A 1 125 ? -20.543 -3.044 16.676 1.00 94.62 125 ARG A O 1
ATOM 1019 N N . GLU A 1 126 ? -21.476 -1.151 17.431 1.00 96.25 126 GLU A N 1
ATOM 1020 C CA . GLU A 1 126 ? -20.899 -0.277 16.404 1.00 96.25 126 GLU A CA 1
ATOM 1021 C C . GLU A 1 126 ? -19.370 -0.233 16.483 1.00 96.25 126 GLU A C 1
ATOM 1023 O O . GLU A 1 126 ? -18.697 -0.349 15.458 1.00 96.25 126 GLU A O 1
ATOM 1028 N N . CYS A 1 127 ? -18.801 -0.156 17.689 1.00 96.31 127 CYS A N 1
ATOM 1029 C CA . CYS A 1 127 ? -17.358 -0.214 17.897 1.00 96.31 127 CYS A CA 1
ATOM 1030 C C . CYS A 1 127 ? -16.766 -1.540 17.408 1.00 96.31 127 CYS A C 1
ATOM 1032 O O . CYS A 1 127 ? -15.721 -1.520 16.763 1.00 96.31 127 CYS A O 1
ATOM 1034 N N . ARG A 1 128 ? -17.435 -2.679 17.638 1.00 96.00 128 ARG A N 1
ATOM 1035 C CA . ARG A 1 128 ? -17.015 -3.988 17.100 1.00 96.00 128 ARG A CA 1
ATOM 1036 C C . ARG A 1 128 ? -17.022 -4.014 15.578 1.00 96.00 128 ARG A C 1
ATOM 1038 O O . ARG A 1 128 ? -16.057 -4.467 14.970 1.00 96.00 128 ARG A O 1
ATOM 1045 N N . VAL A 1 129 ? -18.078 -3.490 14.958 1.00 96.75 129 VAL A N 1
ATOM 1046 C CA . VAL A 1 129 ? -18.169 -3.392 13.493 1.00 96.75 129 VAL A CA 1
ATOM 1047 C C . VAL A 1 129 ? -17.064 -2.487 12.942 1.00 96.75 129 VAL A C 1
ATOM 1049 O O . VAL A 1 129 ? -16.407 -2.842 11.966 1.00 96.75 129 VAL A O 1
ATOM 1052 N N . SER A 1 130 ? -16.824 -1.337 13.573 1.00 96.38 130 SER A N 1
ATOM 1053 C CA . SER A 1 130 ? -15.752 -0.412 13.192 1.00 96.38 130 SER A CA 1
ATOM 1054 C C . SER A 1 130 ? -14.364 -1.048 13.343 1.00 96.38 130 SER A C 1
ATOM 1056 O O . SER A 1 130 ? -13.534 -0.953 12.440 1.00 96.38 130 SER A O 1
ATOM 1058 N N . HIS A 1 131 ? -14.130 -1.781 14.434 1.00 96.00 131 HIS A N 1
ATOM 1059 C CA . HIS A 1 131 ? -12.879 -2.495 14.699 1.00 96.00 131 HIS A CA 1
ATOM 1060 C C . HIS A 1 131 ? -12.617 -3.613 13.679 1.00 96.00 131 HIS A C 1
ATOM 1062 O O . HIS A 1 131 ? -11.519 -3.695 13.129 1.00 96.00 131 HIS A O 1
ATOM 1068 N N . ALA A 1 132 ? -13.644 -4.391 13.323 1.00 96.12 132 ALA A N 1
ATOM 1069 C CA . ALA A 1 132 ? -13.557 -5.392 12.259 1.00 96.12 132 ALA A CA 1
ATOM 1070 C C . ALA A 1 132 ? -13.261 -4.760 10.883 1.00 96.12 132 ALA A C 1
ATOM 1072 O O . ALA A 1 132 ? -12.451 -5.280 10.113 1.00 96.12 132 ALA A O 1
ATOM 1073 N N . ARG A 1 133 ? -13.870 -3.605 10.575 1.00 96.38 133 ARG A N 1
ATOM 1074 C CA . ARG A 1 133 ? -13.586 -2.849 9.341 1.00 96.38 133 ARG A CA 1
ATOM 1075 C C . ARG A 1 133 ? -12.152 -2.326 9.305 1.00 96.38 133 ARG A C 1
ATOM 1077 O O . ARG A 1 133 ? -11.510 -2.422 8.262 1.00 96.38 133 ARG A O 1
ATOM 1084 N N . LEU A 1 134 ? -11.648 -1.807 10.426 1.00 94.44 134 LEU A N 1
ATOM 1085 C CA . LEU A 1 134 ? -10.264 -1.348 10.547 1.00 94.44 134 LEU A CA 1
ATOM 1086 C C . LEU A 1 134 ? -9.280 -2.495 10.288 1.00 94.44 134 LEU A C 1
ATOM 1088 O O . LEU A 1 134 ? -8.338 -2.322 9.519 1.00 94.44 134 LEU A O 1
ATOM 1092 N N . HIS A 1 135 ? -9.534 -3.671 10.869 1.00 95.50 135 HIS A N 1
ATOM 1093 C CA . HIS A 1 135 ? -8.724 -4.866 10.639 1.00 95.50 135 HIS A CA 1
ATOM 1094 C C . HIS A 1 135 ? -8.685 -5.257 9.159 1.00 95.50 135 HIS A C 1
ATOM 1096 O O . HIS A 1 135 ? -7.609 -5.362 8.576 1.00 95.50 135 HIS A O 1
ATOM 1102 N N . LYS A 1 136 ? -9.856 -5.378 8.522 1.00 96.69 136 LYS A N 1
ATOM 1103 C CA . LYS A 1 136 ? -9.954 -5.694 7.092 1.00 96.69 136 LYS A CA 1
ATOM 1104 C C . LYS A 1 136 ? -9.219 -4.667 6.224 1.00 96.69 136 LYS A C 1
ATOM 1106 O O . LYS A 1 136 ? -8.485 -5.034 5.315 1.00 96.69 136 LYS A O 1
ATOM 1111 N N . SER A 1 137 ? -9.369 -3.376 6.529 1.00 96.00 137 SER A N 1
ATOM 1112 C CA . SER A 1 137 ? -8.660 -2.313 5.809 1.00 96.00 137 SER A CA 1
ATOM 1113 C C . SER A 1 137 ? -7.140 -2.403 5.976 1.00 96.00 137 SER A C 1
ATOM 1115 O O . SER A 1 137 ? -6.412 -2.083 5.036 1.00 96.00 137 SER A O 1
ATOM 1117 N N . ALA A 1 138 ? -6.649 -2.815 7.148 1.00 96.06 138 ALA A N 1
ATOM 1118 C CA . ALA A 1 138 ? -5.223 -3.024 7.385 1.00 96.06 138 ALA A CA 1
ATOM 1119 C C . ALA A 1 138 ? -4.691 -4.227 6.584 1.00 96.06 138 ALA A C 1
ATOM 1121 O O . ALA A 1 138 ? -3.620 -4.146 5.984 1.00 96.06 138 ALA A O 1
ATOM 1122 N N . GLU A 1 139 ? -5.460 -5.315 6.497 1.00 96.69 139 GLU A N 1
ATOM 1123 C CA . GLU A 1 139 ? -5.116 -6.468 5.659 1.00 96.69 139 GLU A CA 1
ATOM 1124 C C . GLU A 1 139 ? -5.083 -6.113 4.170 1.00 96.69 139 GLU A C 1
ATOM 1126 O O . GLU A 1 139 ? -4.142 -6.495 3.469 1.00 96.69 139 GLU A O 1
ATOM 1131 N N . ASP A 1 140 ? -6.065 -5.347 3.692 1.00 97.00 140 ASP A N 1
ATOM 1132 C CA . ASP A 1 140 ? -6.110 -4.859 2.312 1.00 97.00 140 ASP A CA 1
ATOM 1133 C C . ASP A 1 140 ? -4.902 -3.964 1.996 1.00 97.00 140 ASP A C 1
ATOM 1135 O O . ASP A 1 140 ? -4.299 -4.083 0.923 1.00 97.00 140 ASP A O 1
ATOM 1139 N N . LEU A 1 141 ? -4.513 -3.086 2.930 1.00 97.06 141 LEU A N 1
ATOM 1140 C CA . LEU A 1 141 ? -3.321 -2.247 2.801 1.00 97.06 141 LEU A CA 1
ATOM 1141 C C . LEU A 1 141 ? -2.052 -3.103 2.696 1.00 97.06 141 LEU A C 1
ATOM 1143 O O . LEU A 1 141 ? -1.266 -2.905 1.768 1.00 97.06 141 LEU A O 1
ATOM 1147 N N . ARG A 1 142 ? -1.894 -4.100 3.576 1.00 97.56 142 ARG A N 1
ATOM 1148 C CA . ARG A 1 142 ? -0.774 -5.054 3.547 1.00 97.56 142 ARG A CA 1
ATOM 1149 C C . ARG A 1 142 ? -0.688 -5.794 2.214 1.00 97.56 142 ARG A C 1
ATOM 1151 O O . ARG A 1 142 ? 0.386 -5.897 1.627 1.00 97.56 142 ARG A O 1
ATOM 1158 N N . GLN A 1 143 ? -1.816 -6.280 1.692 1.00 98.06 143 GLN A N 1
ATOM 1159 C CA . GLN A 1 143 ? -1.846 -6.957 0.392 1.00 98.06 143 GLN A CA 1
ATOM 1160 C C . GLN A 1 143 ? -1.403 -6.035 -0.751 1.00 98.06 143 GLN A C 1
ATOM 1162 O O . GLN A 1 143 ? -0.653 -6.463 -1.629 1.00 98.06 143 GLN A O 1
ATOM 1167 N N . ARG A 1 144 ? -1.859 -4.775 -0.762 1.00 98.19 144 ARG A N 1
ATOM 1168 C CA . ARG A 1 144 ? -1.465 -3.791 -1.785 1.00 98.19 144 ARG A CA 1
ATOM 1169 C C . ARG A 1 144 ? 0.018 -3.449 -1.698 1.00 98.19 144 ARG A C 1
ATOM 1171 O O . ARG A 1 144 ? 0.674 -3.404 -2.735 1.00 98.19 144 ARG A O 1
ATOM 1178 N N . TYR A 1 145 ? 0.533 -3.256 -0.487 1.00 98.25 145 TYR A N 1
ATOM 1179 C CA . TYR A 1 145 ? 1.951 -3.012 -0.247 1.00 98.25 145 TYR A CA 1
ATOM 1180 C C . TYR A 1 145 ? 2.811 -4.191 -0.736 1.00 98.25 145 TYR A C 1
ATOM 1182 O O . TYR A 1 145 ? 3.729 -3.981 -1.525 1.00 98.25 145 TYR A O 1
ATOM 1190 N N . ASN A 1 146 ? 2.455 -5.432 -0.387 1.00 97.69 146 ASN A N 1
ATOM 1191 C CA . ASN A 1 146 ? 3.190 -6.617 -0.843 1.00 97.69 146 ASN A CA 1
ATOM 1192 C C . ASN A 1 146 ? 3.198 -6.730 -2.373 1.00 97.69 146 ASN A C 1
ATOM 1194 O O . ASN A 1 146 ? 4.252 -6.917 -2.971 1.00 97.69 146 ASN A O 1
ATOM 1198 N N . ARG A 1 147 ? 2.049 -6.511 -3.030 1.00 98.25 147 ARG A N 1
ATOM 1199 C CA . ARG A 1 147 ? 1.972 -6.495 -4.502 1.00 98.25 147 ARG A CA 1
ATOM 1200 C C . ARG A 1 147 ? 2.867 -5.423 -5.122 1.00 98.25 147 ARG A C 1
ATOM 1202 O O . ARG A 1 147 ? 3.503 -5.689 -6.138 1.00 98.25 147 ARG A O 1
ATOM 1209 N N . LEU A 1 148 ? 2.906 -4.224 -4.538 1.00 97.50 148 LEU A N 1
ATOM 1210 C CA . LEU A 1 148 ? 3.781 -3.144 -4.996 1.00 97.50 148 LEU A CA 1
ATOM 1211 C C . LEU A 1 148 ? 5.255 -3.540 -4.855 1.00 97.50 148 LEU A C 1
ATOM 1213 O O . LEU A 1 148 ? 6.016 -3.415 -5.814 1.00 97.50 148 LEU A O 1
ATOM 1217 N N . ARG A 1 149 ? 5.640 -4.051 -3.683 1.00 97.38 149 ARG A N 1
ATOM 1218 C CA . ARG A 1 149 ? 7.003 -4.502 -3.387 1.00 97.38 149 ARG A CA 1
ATOM 1219 C C . ARG A 1 149 ? 7.454 -5.592 -4.357 1.00 97.38 149 ARG A C 1
ATOM 1221 O O . ARG A 1 149 ? 8.518 -5.480 -4.963 1.00 97.38 149 ARG A O 1
ATOM 1228 N N . ASP A 1 150 ? 6.618 -6.604 -4.559 1.00 96.69 150 ASP A N 1
ATOM 1229 C CA . ASP A 1 150 ? 6.908 -7.729 -5.446 1.00 96.69 150 ASP A CA 1
ATOM 1230 C C . ASP A 1 150 ? 7.013 -7.285 -6.910 1.00 96.69 150 ASP A C 1
ATOM 1232 O O . ASP A 1 150 ? 7.911 -7.730 -7.625 1.00 96.69 150 ASP A O 1
ATOM 1236 N N . ALA A 1 151 ? 6.159 -6.355 -7.355 1.00 95.94 151 ALA A N 1
ATOM 1237 C CA . ALA A 1 151 ? 6.218 -5.806 -8.707 1.00 95.94 151 ALA A CA 1
ATOM 1238 C C . ALA A 1 151 ? 7.522 -5.033 -8.968 1.00 95.94 151 ALA A C 1
ATOM 1240 O O . ALA A 1 151 ? 8.153 -5.225 -10.009 1.00 95.94 151 ALA A O 1
ATOM 1241 N N . VAL A 1 152 ? 7.965 -4.194 -8.024 1.00 95.00 152 VAL A N 1
ATOM 1242 C CA . VAL A 1 152 ? 9.234 -3.455 -8.156 1.00 95.00 152 VAL A CA 1
ATOM 1243 C C . VAL A 1 152 ? 10.431 -4.413 -8.140 1.00 95.00 152 VAL A C 1
ATOM 1245 O O . VAL A 1 152 ? 11.338 -4.280 -8.965 1.00 95.00 152 VAL A O 1
ATOM 1248 N N . ASN A 1 153 ? 10.407 -5.430 -7.275 1.00 93.38 153 ASN A N 1
ATOM 1249 C CA . ASN A 1 153 ? 11.452 -6.454 -7.217 1.00 93.38 153 ASN A CA 1
ATOM 1250 C C . ASN A 1 153 ? 11.527 -7.283 -8.511 1.00 93.38 153 ASN A C 1
ATOM 1252 O O . ASN A 1 153 ? 12.619 -7.529 -9.027 1.00 93.38 153 ASN A O 1
ATOM 1256 N N . ALA A 1 154 ? 10.379 -7.662 -9.081 1.00 93.69 154 ALA A N 1
ATOM 1257 C CA . ALA A 1 154 ? 10.313 -8.402 -10.341 1.00 93.69 154 ALA A CA 1
ATOM 1258 C C . ALA A 1 154 ? 10.923 -7.609 -11.512 1.00 93.69 154 ALA A C 1
ATOM 1260 O O . ALA A 1 154 ? 11.682 -8.164 -12.314 1.00 93.69 154 ALA A O 1
ATOM 1261 N N . LEU A 1 155 ? 10.655 -6.299 -11.576 1.00 91.75 155 LEU A N 1
ATOM 1262 C CA . LEU A 1 155 ? 11.280 -5.404 -12.554 1.00 91.75 155 LEU A CA 1
ATOM 1263 C C . LEU A 1 155 ? 12.806 -5.357 -12.372 1.00 91.75 155 LEU A C 1
ATOM 1265 O O . LEU A 1 155 ? 13.537 -5.397 -13.361 1.00 91.75 155 LEU A O 1
ATOM 1269 N N . GLY A 1 156 ? 13.295 -5.366 -11.127 1.00 86.69 156 GLY A N 1
ATOM 1270 C CA . GLY A 1 156 ? 14.724 -5.443 -10.807 1.00 86.69 156 GLY A CA 1
ATOM 1271 C C . GLY A 1 156 ? 15.399 -6.715 -11.329 1.00 86.69 156 GLY A C 1
ATOM 1272 O O . GLY A 1 156 ? 16.435 -6.636 -11.991 1.00 86.69 156 GLY A O 1
ATOM 1273 N N . CYS A 1 157 ? 14.797 -7.886 -11.098 1.00 79.00 157 CYS A N 1
ATOM 1274 C CA . CYS A 1 157 ? 15.384 -9.180 -11.468 1.00 79.00 157 CYS A CA 1
ATOM 1275 C C . CYS A 1 157 ? 15.430 -9.441 -12.983 1.00 79.00 157 CYS A C 1
ATOM 1277 O O . CYS A 1 157 ? 16.373 -10.070 -13.466 1.00 79.00 157 CYS A O 1
ATOM 1279 N N . SER A 1 158 ? 14.453 -8.943 -13.748 1.00 73.69 158 SER A N 1
ATOM 1280 C CA . SER A 1 158 ? 14.385 -9.163 -15.205 1.00 73.69 158 SER A CA 1
ATOM 1281 C C . SER A 1 158 ? 15.551 -8.548 -15.999 1.00 73.69 158 SER A C 1
ATOM 1283 O O . SER A 1 158 ? 15.852 -8.998 -17.104 1.00 73.69 158 SER A O 1
ATOM 1285 N N . SER A 1 159 ? 16.260 -7.571 -15.424 1.00 64.25 159 SER A N 1
ATOM 1286 C CA . SER A 1 159 ? 17.370 -6.869 -16.084 1.00 64.25 159 SER A CA 1
ATOM 1287 C C . SER A 1 159 ? 18.685 -7.670 -16.142 1.00 64.25 159 SER A C 1
ATOM 1289 O O . SER A 1 159 ? 19.599 -7.303 -16.877 1.00 64.25 159 SER A O 1
ATOM 1291 N N . SER A 1 160 ? 18.775 -8.802 -15.430 1.00 60.41 160 SER A N 1
ATOM 1292 C CA . SER A 1 160 ? 19.984 -9.643 -15.341 1.00 60.41 160 SER A CA 1
ATOM 1293 C C . SER A 1 160 ? 20.224 -10.550 -16.568 1.00 60.41 160 SER A C 1
ATOM 1295 O O . SER A 1 160 ? 21.297 -11.130 -16.727 1.00 60.41 160 SER A O 1
ATOM 1297 N N . PHE A 1 161 ? 19.268 -10.667 -17.497 1.00 53.41 161 PHE A N 1
ATOM 1298 C CA . PHE A 1 161 ? 19.307 -11.693 -18.556 1.00 53.41 161 PHE A CA 1
ATOM 1299 C C . PHE A 1 161 ? 20.327 -11.447 -19.698 1.00 53.41 161 PH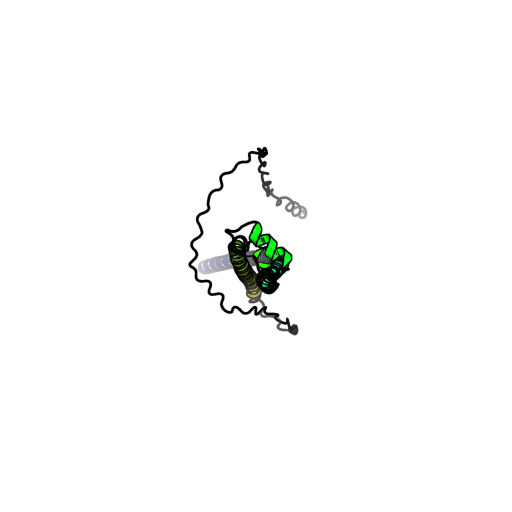E A C 1
ATOM 1301 O O . PHE A 1 161 ? 20.373 -12.207 -20.661 1.00 53.41 161 PHE A O 1
ATOM 1308 N N . GLY A 1 162 ? 21.164 -10.405 -19.619 1.00 56.47 162 GLY A N 1
ATOM 1309 C CA . GLY A 1 162 ? 22.134 -10.050 -20.669 1.00 56.47 162 GLY A CA 1
ATOM 1310 C C . GLY A 1 162 ? 23.609 -10.350 -20.370 1.00 56.47 162 GLY A C 1
ATOM 1311 O O . GLY A 1 162 ? 24.435 -10.230 -21.271 1.00 56.47 162 GLY A O 1
ATOM 1312 N N . GLY A 1 163 ? 23.962 -10.726 -19.137 1.00 50.78 163 GLY A N 1
ATOM 1313 C CA . GLY A 1 163 ? 25.356 -10.863 -18.696 1.00 50.78 163 GLY A CA 1
ATOM 1314 C C . GLY A 1 163 ? 25.776 -12.308 -18.452 1.00 50.78 163 GLY A C 1
ATOM 1315 O O . GLY A 1 163 ? 25.993 -12.696 -17.311 1.00 50.78 163 GLY A O 1
ATOM 1316 N N . MET A 1 164 ? 25.918 -13.118 -19.505 1.00 49.66 164 MET A N 1
ATOM 1317 C CA . MET A 1 164 ? 26.528 -14.451 -19.404 1.00 49.66 164 MET A CA 1
ATOM 1318 C C . MET A 1 164 ? 28.064 -14.364 -19.379 1.00 49.66 164 MET A C 1
ATOM 1320 O O . MET A 1 164 ? 28.737 -14.975 -20.203 1.00 49.66 164 MET A O 1
ATOM 1324 N N . THR A 1 165 ? 28.625 -13.602 -18.439 1.00 53.84 165 THR A N 1
ATOM 1325 C CA . THR A 1 165 ? 30.052 -13.649 -18.090 1.00 53.84 165 THR A CA 1
ATOM 1326 C C . THR A 1 165 ? 30.208 -13.418 -16.591 1.00 53.84 165 THR A C 1
ATOM 1328 O O . THR A 1 165 ? 29.801 -12.383 -16.074 1.00 53.84 165 THR A O 1
ATOM 1331 N N . ASP A 1 166 ? 30.826 -14.400 -15.937 1.00 49.75 166 ASP A N 1
ATOM 1332 C CA . ASP A 1 166 ? 31.344 -14.388 -14.563 1.00 49.75 166 ASP A CA 1
ATOM 1333 C C . ASP A 1 166 ? 30.392 -14.800 -13.432 1.00 49.75 166 ASP A C 1
ATOM 1335 O O . ASP A 1 166 ? 30.121 -14.095 -12.463 1.00 49.75 166 ASP A O 1
ATOM 1339 N N . ALA A 1 167 ? 30.019 -16.080 -13.489 1.00 52.81 167 ALA A N 1
ATOM 1340 C CA . ALA A 1 167 ? 29.700 -16.883 -12.317 1.00 52.81 167 ALA A CA 1
ATOM 1341 C C . ALA A 1 167 ? 30.948 -17.066 -11.427 1.00 52.81 167 ALA A C 1
ATOM 1343 O O . ALA A 1 167 ? 31.628 -18.088 -11.503 1.00 52.81 167 ALA A O 1
ATOM 1344 N N . ARG A 1 168 ? 31.275 -16.089 -10.577 1.00 55.12 168 ARG A N 1
ATOM 1345 C CA . ARG A 1 168 ? 32.191 -16.288 -9.440 1.00 55.12 168 ARG A CA 1
ATOM 1346 C C . ARG A 1 168 ? 31.884 -15.282 -8.333 1.00 55.12 168 ARG A C 1
ATOM 1348 O O . ARG A 1 168 ? 31.966 -14.082 -8.539 1.00 55.12 168 ARG A O 1
ATOM 1355 N N . ASN A 1 169 ? 31.610 -15.820 -7.147 1.00 55.34 169 ASN A N 1
ATOM 1356 C CA . ASN A 1 169 ? 31.421 -15.142 -5.861 1.00 55.34 169 ASN A CA 1
ATOM 1357 C C . ASN A 1 169 ? 30.078 -14.441 -5.627 1.00 55.34 169 ASN A C 1
ATOM 1359 O O . ASN A 1 169 ? 29.965 -13.232 -5.777 1.00 55.34 169 ASN A O 1
ATOM 1363 N N . SER A 1 170 ? 29.125 -15.171 -5.041 1.00 47.09 170 SER A N 1
ATOM 1364 C CA . SER A 1 170 ? 28.516 -14.692 -3.791 1.00 47.09 170 SER A CA 1
ATOM 1365 C C . SER A 1 170 ? 27.787 -15.824 -3.070 1.00 47.09 170 SER A C 1
ATOM 1367 O O . SER A 1 170 ? 26.593 -16.046 -3.243 1.00 47.09 170 SER A O 1
ATOM 1369 N N . ALA A 1 171 ? 28.529 -16.568 -2.252 1.00 49.97 171 ALA A N 1
ATOM 1370 C CA . ALA A 1 171 ? 27.940 -17.337 -1.168 1.00 49.97 171 ALA A CA 1
ATOM 1371 C C . ALA A 1 171 ? 27.602 -16.343 -0.049 1.00 49.97 171 ALA A C 1
ATOM 1373 O O . ALA A 1 171 ? 28.447 -16.042 0.793 1.00 49.97 171 ALA A O 1
ATOM 1374 N N . ARG A 1 172 ? 26.394 -15.773 -0.073 1.00 51.03 172 ARG A N 1
ATOM 1375 C CA . ARG A 1 172 ? 25.858 -15.018 1.063 1.00 51.03 172 ARG A CA 1
ATOM 1376 C C . ARG A 1 172 ? 24.796 -15.882 1.726 1.00 51.03 172 ARG A C 1
ATOM 1378 O O . ARG A 1 172 ? 23.773 -16.181 1.120 1.00 51.03 172 ARG A O 1
ATOM 1385 N N . ALA A 1 173 ? 25.116 -16.343 2.931 1.00 44.97 173 ALA A N 1
ATOM 1386 C CA . ALA A 1 173 ? 24.261 -17.199 3.735 1.00 44.97 173 ALA A CA 1
ATOM 1387 C C . ALA A 1 173 ? 22.902 -16.519 3.997 1.00 44.97 173 ALA A C 1
ATOM 1389 O O . ALA A 1 173 ? 22.890 -15.318 4.290 1.00 44.97 173 ALA A O 1
ATOM 1390 N N . PRO A 1 174 ? 21.780 -17.254 3.895 1.00 48.53 174 PRO A N 1
ATOM 1391 C CA . PRO A 1 174 ? 20.480 -16.749 4.304 1.00 48.53 174 PRO A CA 1
ATOM 1392 C C . PRO A 1 174 ? 20.494 -16.568 5.824 1.00 48.53 174 PRO A C 1
ATOM 1394 O O . PRO A 1 174 ? 20.690 -17.525 6.570 1.00 48.53 174 PRO A O 1
ATOM 1397 N N . GLY A 1 175 ? 20.351 -15.321 6.272 1.00 48.66 175 GLY A N 1
ATOM 1398 C CA . GLY A 1 175 ? 19.964 -15.041 7.646 1.00 48.66 175 GLY A CA 1
ATOM 1399 C C . GLY A 1 175 ? 18.520 -15.487 7.820 1.00 48.66 175 GLY A C 1
ATOM 1400 O O . GLY A 1 175 ? 17.672 -15.156 6.995 1.00 48.66 175 GLY A O 1
ATOM 1401 N N . GLU A 1 176 ? 18.281 -16.285 8.850 1.00 46.38 176 GLU A N 1
ATOM 1402 C CA . GLU A 1 176 ? 16.964 -16.725 9.289 1.00 46.38 176 GLU A CA 1
ATOM 1403 C C . GLU A 1 176 ? 16.155 -15.487 9.709 1.00 46.38 176 GLU A C 1
ATOM 1405 O O . GLU A 1 176 ? 16.271 -14.998 10.830 1.00 46.38 176 GLU A O 1
ATOM 1410 N N . GLU A 1 177 ? 15.379 -14.919 8.784 1.00 49.62 177 GLU A N 1
ATOM 1411 C CA . GLU A 1 177 ? 14.275 -14.040 9.155 1.00 49.62 177 GLU A CA 1
ATOM 1412 C C . GLU A 1 177 ? 13.201 -14.947 9.754 1.00 49.62 177 GLU A C 1
ATOM 1414 O O . GLU A 1 177 ? 12.485 -15.647 9.037 1.00 49.62 177 GLU A O 1
ATOM 1419 N N . GLU A 1 178 ? 13.160 -15.003 11.088 1.00 49.41 178 GLU A N 1
ATOM 1420 C CA . GLU A 1 178 ? 12.038 -15.574 11.823 1.00 49.41 178 GLU A CA 1
ATOM 1421 C C . GLU A 1 178 ? 10.774 -14.822 11.405 1.00 49.41 178 GLU A C 1
ATOM 1423 O O . GLU A 1 178 ? 10.474 -13.719 11.866 1.00 49.41 178 GLU A O 1
ATOM 1428 N N . ASP A 1 179 ? 10.060 -15.437 10.471 1.00 42.38 179 ASP A N 1
ATOM 1429 C CA . ASP A 1 179 ? 8.738 -15.060 10.021 1.00 42.38 179 ASP A CA 1
ATOM 1430 C C . ASP A 1 179 ? 7.799 -15.212 11.223 1.00 42.38 179 ASP A C 1
ATOM 1432 O O . ASP A 1 179 ? 7.186 -16.258 11.453 1.00 42.38 179 ASP A O 1
ATOM 1436 N N . ILE A 1 180 ? 7.712 -14.162 12.048 1.00 49.69 180 ILE A N 1
ATOM 1437 C CA . ILE A 1 180 ? 6.624 -13.970 13.008 1.00 49.69 180 ILE A CA 1
ATOM 1438 C C . ILE A 1 180 ? 5.387 -13.650 12.166 1.00 49.69 180 ILE A C 1
ATOM 1440 O O . ILE A 1 180 ? 4.841 -12.545 12.178 1.00 49.69 180 ILE A O 1
ATOM 1444 N N . SER A 1 181 ? 4.954 -14.650 11.400 1.00 45.66 181 SER A N 1
ATOM 1445 C CA . SER A 1 181 ? 3.624 -14.738 10.848 1.00 45.66 181 SER A CA 1
ATOM 1446 C C . SER A 1 181 ? 2.693 -14.579 12.034 1.00 45.66 181 SER A C 1
ATOM 1448 O O . SER A 1 181 ? 2.563 -15.459 12.887 1.00 45.66 181 SER A O 1
ATOM 1450 N N . LEU A 1 182 ? 2.070 -13.406 12.114 1.00 51.31 182 LEU A N 1
ATOM 1451 C CA . LEU A 1 182 ? 0.925 -13.157 12.967 1.00 51.31 182 LEU A CA 1
ATOM 1452 C C . LEU A 1 182 ? -0.217 -14.013 12.425 1.00 51.31 182 LEU A C 1
ATOM 1454 O O . LEU A 1 182 ? -1.132 -13.511 11.776 1.00 51.31 182 LEU A O 1
ATOM 1458 N N . GLY A 1 183 ? -0.144 -15.318 12.683 1.00 41.38 183 GLY A N 1
ATOM 1459 C CA . GLY A 1 183 ? -1.275 -16.225 12.685 1.00 41.38 183 GLY A CA 1
ATOM 1460 C C . GLY A 1 183 ? -2.195 -15.804 13.819 1.00 41.38 183 GLY A C 1
ATOM 1461 O O . GLY A 1 183 ? -2.308 -16.485 14.832 1.00 41.38 183 GLY A O 1
ATOM 1462 N N . LEU A 1 184 ? -2.802 -14.624 13.688 1.00 53.09 184 LEU A N 1
ATOM 1463 C CA . LEU A 1 184 ? -4.017 -14.332 14.415 1.00 53.09 184 LEU A CA 1
ATOM 1464 C C . LEU A 1 184 ? -5.052 -15.299 13.836 1.00 53.09 184 LEU A C 1
ATOM 1466 O O . LEU A 1 184 ? -5.244 -15.294 12.617 1.00 53.09 184 LEU A O 1
ATOM 1470 N N . PRO A 1 185 ? -5.633 -16.183 14.662 1.00 45.31 185 PRO A N 1
ATOM 1471 C CA . PRO A 1 185 ? -6.557 -17.193 14.184 1.00 45.31 185 PRO A CA 1
ATOM 1472 C C . PRO A 1 185 ? -7.701 -16.484 13.467 1.00 45.31 185 PRO A C 1
ATOM 1474 O O . PRO A 1 185 ? -8.421 -15.679 14.055 1.00 45.31 185 PRO A O 1
ATOM 1477 N N . LEU A 1 186 ? -7.821 -16.777 12.175 1.00 49.50 186 LEU A N 1
ATOM 1478 C CA . LEU A 1 186 ? -8.879 -16.308 11.285 1.00 49.50 186 LEU A CA 1
ATOM 1479 C C . LEU A 1 186 ? -10.189 -17.085 11.526 1.00 49.50 186 LEU A C 1
ATOM 1481 O O . LEU A 1 186 ? -11.043 -17.155 10.642 1.00 49.50 186 LEU A O 1
ATOM 1485 N N . ASP A 1 187 ? -10.335 -17.689 12.707 1.00 45.09 187 ASP A N 1
ATOM 1486 C CA . ASP A 1 187 ? -11.486 -18.502 13.060 1.00 45.09 187 ASP A CA 1
ATOM 1487 C C . ASP A 1 187 ? -12.679 -17.585 13.366 1.00 45.09 187 ASP A C 1
ATOM 1489 O O . ASP A 1 187 ? -12.838 -17.014 14.442 1.00 45.09 187 ASP A O 1
ATOM 1493 N N . GLU A 1 188 ? -13.521 -17.471 12.340 1.00 46.53 188 GLU A N 1
ATOM 1494 C CA . GLU A 1 188 ? -14.968 -17.618 12.480 1.00 46.53 188 GLU A CA 1
ATOM 1495 C C . GLU A 1 188 ? -15.735 -16.457 13.137 1.00 46.53 188 GLU A C 1
ATOM 1497 O O . GLU A 1 188 ? -16.624 -16.643 13.960 1.00 46.53 188 GLU A O 1
ATOM 1502 N N . LEU A 1 189 ? -15.510 -15.229 12.663 1.00 49.59 189 LEU A N 1
ATOM 1503 C CA . LEU A 1 189 ? -16.567 -14.210 12.683 1.00 49.59 189 LEU A CA 1
ATOM 1504 C C . LEU A 1 189 ? -17.318 -14.233 11.348 1.00 49.59 189 LEU A C 1
ATOM 1506 O O . LEU A 1 189 ? -17.206 -13.318 10.532 1.00 49.59 189 LEU A O 1
ATOM 1510 N N . GLN A 1 190 ? -18.118 -15.285 11.132 1.00 48.66 190 GLN A N 1
ATOM 1511 C CA . GLN A 1 190 ? -19.252 -15.222 10.205 1.00 48.66 190 GLN A CA 1
ATOM 1512 C C . GLN A 1 190 ? -20.286 -14.243 10.786 1.00 48.66 190 GLN A C 1
ATOM 1514 O O . GLN A 1 190 ? -21.303 -14.634 11.355 1.00 48.66 190 GLN A O 1
ATOM 1519 N N . LEU A 1 191 ? -20.010 -12.938 10.692 1.00 51.53 191 LEU A N 1
ATOM 1520 C CA . LEU A 1 191 ? -21.038 -11.927 10.884 1.00 51.53 191 LEU A CA 1
ATOM 1521 C C . LEU A 1 191 ? -22.022 -12.083 9.724 1.00 51.53 191 LEU A C 1
ATOM 1523 O O . LEU A 1 191 ? -21.702 -11.766 8.583 1.00 51.53 191 LEU A O 1
ATOM 1527 N N . HIS A 1 192 ? -23.210 -12.606 10.021 1.00 48.09 192 HIS A N 1
ATOM 1528 C CA . HIS A 1 192 ? -24.339 -12.584 9.104 1.00 48.09 192 HIS A CA 1
ATOM 1529 C C . HIS A 1 192 ? -24.563 -11.149 8.599 1.00 48.09 192 HIS A C 1
ATOM 1531 O O . HIS A 1 192 ? -24.993 -10.272 9.353 1.00 48.09 192 HIS A O 1
ATOM 1537 N N . ASP A 1 193 ? -24.283 -10.933 7.313 1.00 43.50 193 ASP A N 1
ATOM 1538 C CA . ASP A 1 193 ? -24.663 -9.749 6.545 1.00 43.50 193 ASP A CA 1
ATOM 1539 C C . ASP A 1 193 ? -26.196 -9.653 6.498 1.00 43.50 193 ASP A C 1
ATOM 1541 O O . ASP A 1 193 ? -26.859 -10.154 5.593 1.00 43.50 193 ASP A O 1
ATOM 1545 N N . GLY A 1 194 ? -26.780 -9.059 7.535 1.00 44.94 194 GLY A N 1
ATOM 1546 C CA . GLY A 1 194 ? -28.226 -8.883 7.662 1.00 44.94 194 GLY A CA 1
ATOM 1547 C C . GLY A 1 194 ? -28.631 -7.617 8.407 1.00 44.94 194 GLY A C 1
ATOM 1548 O O . GLY A 1 194 ? -29.783 -7.498 8.811 1.00 44.94 194 GLY A O 1
ATOM 1549 N N . ILE A 1 195 ? -27.712 -6.671 8.616 1.00 51.28 195 ILE A N 1
ATOM 1550 C CA . ILE A 1 195 ? -28.026 -5.398 9.271 1.00 51.28 195 ILE A CA 1
ATOM 1551 C C . ILE A 1 195 ? -28.072 -4.319 8.194 1.00 51.28 195 ILE A C 1
ATOM 1553 O O . ILE A 1 195 ? -27.045 -3.795 7.764 1.00 51.28 195 ILE A O 1
ATOM 1557 N N . GLN A 1 196 ? -29.290 -4.020 7.739 1.00 49.69 196 GLN A N 1
ATOM 1558 C CA . GLN A 1 196 ? -29.566 -2.818 6.960 1.00 49.69 196 GLN A CA 1
ATOM 1559 C C . GLN A 1 196 ? -29.114 -1.592 7.771 1.00 49.69 196 GLN A C 1
ATOM 1561 O O . GLN A 1 196 ? -29.333 -1.563 8.986 1.00 49.69 196 GLN A O 1
ATOM 1566 N N . PRO A 1 197 ? -28.460 -0.599 7.144 1.00 48.78 197 PRO A N 1
ATOM 1567 C CA . PRO A 1 197 ? -28.077 0.622 7.834 1.00 48.78 197 PRO A CA 1
ATOM 1568 C C . PRO A 1 197 ? -29.342 1.282 8.384 1.00 48.78 197 PRO A C 1
ATOM 1570 O O . PRO A 1 197 ? -30.272 1.562 7.631 1.00 48.78 197 PRO A O 1
ATOM 1573 N N . ALA A 1 198 ? -29.382 1.478 9.702 1.00 46.38 198 ALA A N 1
ATOM 1574 C CA . ALA A 1 198 ? -30.433 2.247 10.342 1.00 46.38 198 ALA A CA 1
ATOM 1575 C C . ALA A 1 198 ? -30.464 3.635 9.696 1.00 46.38 198 ALA A C 1
ATOM 1577 O O . ALA A 1 198 ? -29.438 4.317 9.629 1.00 46.38 198 ALA A O 1
ATOM 1578 N N . GLU A 1 199 ? -31.633 3.999 9.175 1.00 51.59 199 GLU A N 1
ATOM 1579 C CA . GLU A 1 199 ? -31.885 5.313 8.612 1.00 51.59 199 GLU A CA 1
ATOM 1580 C C . GLU A 1 199 ? -31.494 6.379 9.6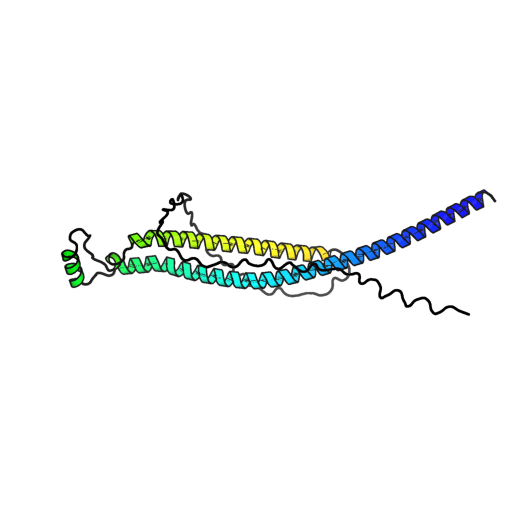33 1.00 51.59 199 GLU A C 1
ATOM 1582 O O . GLU A 1 199 ? -31.907 6.381 10.795 1.00 51.59 199 GLU A O 1
ATOM 1587 N N . MET A 1 200 ? -30.608 7.242 9.162 1.00 48.53 200 MET A N 1
ATOM 1588 C CA . MET A 1 200 ? -30.031 8.371 9.853 1.00 48.53 200 MET A CA 1
ATOM 1589 C C . MET A 1 200 ? -31.173 9.321 10.243 1.00 48.53 200 MET A C 1
ATOM 1591 O O . MET A 1 200 ? -31.777 9.963 9.387 1.00 48.53 200 MET A O 1
ATOM 1595 N N . ILE A 1 201 ? -31.513 9.370 11.532 1.00 53.94 201 ILE A N 1
ATOM 1596 C CA . ILE A 1 201 ? -32.429 10.378 12.069 1.00 53.94 201 ILE A CA 1
ATOM 1597 C C . ILE A 1 201 ? -31.670 11.707 12.052 1.00 53.94 201 ILE A C 1
ATOM 1599 O O . ILE A 1 201 ? -30.746 11.913 12.839 1.00 53.94 201 ILE A O 1
ATOM 1603 N N . ASP A 1 202 ? -32.049 12.579 11.118 1.00 48.06 202 ASP A N 1
ATOM 1604 C CA . ASP A 1 202 ? -31.587 13.961 11.015 1.00 48.06 202 ASP A CA 1
ATOM 1605 C C . ASP A 1 202 ? -32.002 14.750 12.265 1.00 48.06 202 ASP A C 1
ATOM 1607 O O . ASP A 1 202 ? -33.102 15.302 12.352 1.00 48.06 202 ASP A O 1
ATOM 1611 N N . ASP A 1 203 ? -31.099 14.836 13.239 1.00 52.97 203 ASP A N 1
ATOM 1612 C CA . ASP A 1 203 ? -31.235 15.747 14.371 1.00 52.97 203 ASP A CA 1
ATOM 1613 C C . ASP A 1 203 ? -30.818 17.162 13.924 1.00 52.97 203 ASP A C 1
ATOM 1615 O O . ASP A 1 203 ? -29.704 17.645 14.142 1.00 52.97 203 ASP A O 1
ATOM 1619 N N . GLN A 1 204 ? -31.741 17.841 13.234 1.00 53.91 204 GLN A N 1
ATOM 1620 C CA . GLN A 1 204 ? -31.664 19.275 12.967 1.00 53.91 204 GLN A CA 1
ATOM 1621 C C . GLN A 1 204 ? -31.799 20.060 14.278 1.00 53.91 204 GLN A C 1
ATOM 1623 O O . GLN A 1 204 ? -32.886 20.513 14.644 1.00 53.91 204 GLN A O 1
ATOM 1628 N N . ARG A 1 205 ? -30.685 20.306 14.974 1.00 50.34 205 ARG A N 1
ATOM 1629 C CA . ARG A 1 205 ? -30.603 21.393 15.960 1.00 50.34 205 ARG A CA 1
ATOM 1630 C C . ARG A 1 205 ? -29.315 22.197 15.826 1.00 50.34 205 ARG A C 1
ATOM 1632 O O . ARG A 1 205 ? -28.280 21.858 16.377 1.00 50.34 205 ARG A O 1
ATOM 1639 N N . ASN A 1 206 ? -29.475 23.321 15.129 1.00 49.41 206 ASN A N 1
ATOM 1640 C CA . ASN A 1 206 ? -28.987 24.653 15.490 1.00 49.41 206 ASN A CA 1
ATOM 1641 C C . ASN A 1 206 ? -27.587 24.763 16.114 1.00 49.41 206 ASN A C 1
ATOM 1643 O O . ASN A 1 206 ? -27.423 24.582 17.319 1.00 49.41 206 ASN A O 1
ATOM 1647 N N . SER A 1 207 ? -26.648 25.313 15.340 1.00 41.44 207 SER A N 1
ATOM 1648 C CA . SER A 1 207 ? -25.832 26.459 15.772 1.00 41.44 207 SER A CA 1
ATOM 1649 C C . SER A 1 207 ? -25.214 27.177 14.562 1.00 41.44 207 SER A C 1
ATOM 1651 O O . SER A 1 207 ? -24.589 26.522 13.730 1.00 41.44 207 SER A O 1
ATOM 1653 N N . PRO A 1 208 ? -25.355 28.512 14.449 1.00 53.38 208 PRO A N 1
ATOM 1654 C CA . PRO A 1 208 ? -24.681 29.310 13.438 1.00 53.38 208 PRO A CA 1
ATOM 1655 C C . PRO A 1 208 ? -23.384 29.892 14.014 1.00 53.38 208 PRO A C 1
ATOM 1657 O O . PRO A 1 208 ? -23.429 30.679 14.955 1.00 53.38 208 PRO A O 1
ATOM 1660 N N . GLN A 1 209 ? -22.233 29.586 13.418 1.00 46.56 209 GLN A N 1
ATOM 1661 C CA . GLN A 1 209 ? -21.082 30.489 13.467 1.00 46.56 209 GLN A CA 1
ATOM 1662 C C . GLN A 1 209 ? -20.420 30.536 12.095 1.00 46.56 209 GLN A C 1
ATOM 1664 O O . GLN A 1 209 ? -19.764 29.602 11.644 1.00 46.56 209 GLN A O 1
ATOM 1669 N N . GLN A 1 210 ? -20.643 31.668 11.432 1.00 51.91 210 GLN A N 1
ATOM 1670 C CA . GLN A 1 210 ? -19.895 32.110 10.271 1.00 51.91 210 GLN A CA 1
ATOM 1671 C C . GLN A 1 210 ? -18.415 32.206 10.660 1.00 51.91 210 GLN A C 1
ATOM 1673 O O . GLN A 1 210 ? -18.025 33.080 11.432 1.00 51.91 210 GLN A O 1
ATOM 1678 N N . HIS A 1 211 ? -17.589 31.310 10.127 1.00 48.41 211 HIS A N 1
ATOM 1679 C CA . HIS A 1 211 ? -16.175 31.593 9.934 1.00 48.41 211 HIS A CA 1
ATOM 1680 C C . HIS A 1 211 ? -15.953 31.855 8.452 1.00 48.41 211 HIS A C 1
ATOM 1682 O O . HIS A 1 211 ? -16.199 31.019 7.586 1.00 48.41 211 HIS A O 1
ATOM 1688 N N . GLN A 1 212 ? -15.563 33.096 8.205 1.00 49.91 212 GLN A N 1
ATOM 1689 C CA . GLN A 1 212 ? -15.224 33.695 6.934 1.00 49.91 212 GLN A CA 1
ATOM 1690 C C . GLN A 1 212 ? -14.058 32.905 6.322 1.00 49.91 212 GLN A C 1
ATOM 1692 O O . GLN A 1 212 ? -12.910 33.058 6.731 1.00 49.91 212 GLN A O 1
ATOM 1697 N N . GLN A 1 213 ? -14.359 32.010 5.380 1.00 45.59 213 GLN A N 1
ATOM 1698 C CA . GLN A 1 213 ? -13.340 31.353 4.569 1.00 45.59 213 GLN A CA 1
ATOM 1699 C C . GLN A 1 213 ? -12.785 32.383 3.586 1.00 45.59 213 GLN A C 1
ATOM 1701 O O . GLN A 1 213 ? -13.493 32.871 2.705 1.00 45.59 213 GLN A O 1
ATOM 1706 N N . GLN A 1 214 ? -11.517 32.740 3.776 1.00 51.44 214 GLN A N 1
ATOM 1707 C CA . GLN A 1 214 ? -10.730 33.415 2.755 1.00 51.44 214 GLN A CA 1
ATOM 1708 C C . GLN A 1 214 ? -10.522 32.452 1.572 1.00 51.44 214 GLN A C 1
ATOM 1710 O O . GLN A 1 214 ? -10.318 31.255 1.798 1.00 51.44 214 GLN A O 1
ATOM 1715 N N . PRO A 1 215 ? -10.580 32.938 0.323 1.00 52.47 215 PRO A N 1
ATOM 1716 C CA . PRO A 1 215 ? -10.288 32.120 -0.843 1.00 52.47 215 PRO A CA 1
ATOM 1717 C C . PRO A 1 215 ? -8.810 31.721 -0.818 1.00 52.47 215 PRO A C 1
ATOM 1719 O O . PRO A 1 215 ? -7.929 32.576 -0.768 1.00 52.47 215 PRO A O 1
ATOM 1722 N N . LEU A 1 216 ? -8.545 30.414 -0.841 1.00 45.94 216 LEU A N 1
ATOM 1723 C CA . LEU A 1 216 ? -7.214 29.882 -1.108 1.00 45.94 216 LEU A CA 1
ATOM 1724 C C . LEU A 1 216 ? -6.838 30.285 -2.536 1.00 45.94 216 LEU A C 1
ATOM 1726 O O . LEU A 1 216 ? -7.409 29.777 -3.503 1.00 45.94 216 LEU A O 1
ATOM 1730 N N . GLU A 1 217 ? -5.909 31.230 -2.654 1.00 51.41 217 GLU A N 1
ATOM 1731 C CA . GLU A 1 217 ? -5.238 31.524 -3.911 1.00 51.41 217 GLU A CA 1
ATOM 1732 C C . GLU A 1 217 ? -4.577 30.239 -4.411 1.00 51.41 217 GLU A C 1
ATOM 1734 O O . GLU A 1 217 ? -3.724 29.641 -3.753 1.00 51.41 217 GLU A O 1
ATOM 1739 N N . VAL A 1 218 ? -5.033 29.795 -5.579 1.00 46.34 218 VAL A N 1
ATOM 1740 C CA . VAL A 1 218 ? -4.407 28.743 -6.367 1.00 46.34 218 VAL A CA 1
ATOM 1741 C C . VAL A 1 218 ? -3.015 29.248 -6.722 1.00 46.34 218 VAL A C 1
ATOM 1743 O O . VAL A 1 218 ? -2.854 30.071 -7.622 1.00 46.34 218 VAL A O 1
ATOM 1746 N N . THR A 1 219 ? -2.006 28.785 -5.989 1.00 47.28 219 THR A N 1
ATOM 1747 C CA . THR A 1 219 ? -0.612 28.978 -6.363 1.00 47.28 219 THR A CA 1
ATOM 1748 C C . THR A 1 219 ? -0.390 28.245 -7.678 1.00 47.28 219 THR A C 1
ATOM 1750 O O . THR A 1 219 ? -0.340 27.018 -7.757 1.00 47.28 219 THR A O 1
ATOM 1753 N N . SER A 1 220 ? -0.325 29.029 -8.750 1.00 49.41 220 SER A N 1
ATOM 1754 C CA . SER A 1 220 ? 0.152 28.602 -10.054 1.00 49.41 220 SER A CA 1
ATOM 1755 C C . SER A 1 220 ? 1.495 27.898 -9.877 1.00 49.41 220 SER A C 1
ATOM 1757 O O . SER A 1 220 ? 2.454 28.500 -9.389 1.00 49.41 220 SER A O 1
ATOM 1759 N N . PHE A 1 221 ? 1.558 26.627 -10.267 1.00 44.59 221 PHE A N 1
ATOM 1760 C CA . PHE A 1 221 ? 2.826 25.933 -10.441 1.00 44.59 221 PHE A CA 1
ATOM 1761 C C . PHE A 1 221 ? 3.696 26.753 -11.406 1.00 44.59 221 PHE A C 1
ATOM 1763 O O . PHE A 1 221 ? 3.199 27.130 -12.471 1.00 44.59 221 PHE A O 1
ATOM 1770 N N . PRO A 1 222 ? 4.961 27.053 -11.067 1.00 53.16 222 PRO A N 1
ATOM 1771 C CA . PRO A 1 222 ? 5.871 27.650 -12.024 1.00 53.16 222 PRO A CA 1
ATOM 1772 C C . PRO A 1 222 ? 6.058 26.656 -13.171 1.00 53.16 222 PRO A C 1
ATOM 1774 O O . PRO A 1 222 ? 6.502 25.525 -12.960 1.00 53.16 222 PRO A O 1
ATOM 1777 N N . SER A 1 223 ? 5.674 27.077 -14.375 1.00 48.72 223 SER A N 1
ATOM 1778 C CA . SER A 1 223 ? 6.100 26.435 -15.610 1.00 48.72 223 SER A CA 1
ATOM 1779 C C . SER A 1 223 ? 7.616 26.291 -15.549 1.00 48.72 223 SER A C 1
ATOM 1781 O O . SER A 1 223 ? 8.338 27.277 -15.418 1.00 48.72 223 SER A O 1
ATOM 1783 N N . LEU A 1 224 ? 8.092 25.049 -15.573 1.00 47.56 224 LEU A N 1
ATOM 1784 C CA . LEU A 1 224 ? 9.488 24.763 -15.852 1.00 47.56 224 LEU A CA 1
ATOM 1785 C C . LEU A 1 224 ? 9.716 25.136 -17.313 1.00 47.56 224 LEU A C 1
ATOM 1787 O O . LEU A 1 224 ? 9.493 24.322 -18.209 1.00 47.56 224 LEU A O 1
ATOM 1791 N N . ASP A 1 225 ? 10.113 26.386 -17.532 1.00 47.59 225 ASP A N 1
ATOM 1792 C CA . ASP A 1 225 ? 10.740 26.812 -18.769 1.00 47.59 225 ASP A CA 1
ATOM 1793 C C . ASP A 1 225 ? 12.026 25.990 -18.926 1.00 47.59 225 ASP A C 1
ATOM 1795 O O . ASP A 1 225 ? 13.056 26.231 -18.293 1.00 47.59 225 ASP A O 1
ATOM 1799 N N . LEU A 1 226 ? 11.923 24.938 -19.738 1.00 53.38 226 LEU A N 1
ATOM 1800 C CA . LEU A 1 226 ? 13.044 24.267 -20.383 1.00 53.38 226 LEU A CA 1
ATOM 1801 C C . LEU A 1 226 ? 13.628 25.253 -21.401 1.00 53.38 226 LEU A C 1
ATOM 1803 O O . LEU A 1 226 ? 13.433 25.109 -22.603 1.00 53.38 226 LEU A O 1
ATOM 1807 N N . GLU A 1 227 ? 14.295 26.294 -20.902 1.00 50.25 227 GLU A N 1
ATOM 1808 C CA . GLU A 1 227 ? 15.149 27.133 -21.730 1.00 50.25 227 GLU A CA 1
ATOM 1809 C C . GLU A 1 227 ? 16.368 26.315 -22.166 1.00 50.25 227 GLU A C 1
ATOM 1811 O O . GLU A 1 227 ? 17.141 25.786 -21.358 1.00 50.25 227 GLU A O 1
ATOM 1816 N N . ASP A 1 228 ? 16.462 26.205 -23.487 1.00 52.16 228 ASP A N 1
ATOM 1817 C CA . ASP A 1 228 ? 17.613 25.878 -24.312 1.00 52.16 228 ASP A CA 1
ATOM 1818 C C . ASP A 1 228 ? 18.964 26.021 -23.603 1.00 52.16 228 ASP A C 1
ATOM 1820 O O . ASP A 1 228 ? 19.435 27.112 -23.2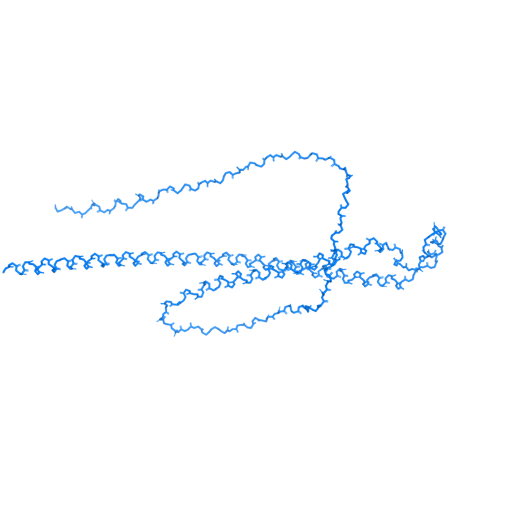78 1.00 52.16 228 ASP A O 1
ATOM 1824 N N . ARG A 1 229 ? 19.642 24.886 -23.417 1.00 51.34 229 ARG A N 1
ATOM 1825 C CA . ARG A 1 229 ? 21.010 24.843 -22.888 1.00 51.34 229 ARG A CA 1
ATOM 1826 C C . ARG A 1 229 ? 21.981 24.101 -23.804 1.00 51.34 229 ARG A C 1
ATOM 1828 O O . ARG A 1 229 ? 22.931 23.491 -23.320 1.00 51.34 229 ARG A O 1
ATOM 1835 N N . ASP A 1 230 ? 21.767 24.218 -25.115 1.00 51.62 230 ASP A N 1
ATOM 1836 C CA . ASP A 1 230 ? 22.577 23.567 -26.156 1.00 51.62 230 ASP A CA 1
ATOM 1837 C C . ASP A 1 230 ? 23.497 24.512 -26.964 1.00 51.62 230 ASP A C 1
ATOM 1839 O O . ASP A 1 230 ? 24.092 24.085 -27.951 1.00 51.62 230 ASP A O 1
ATOM 1843 N N . GLU A 1 231 ? 23.732 25.762 -26.542 1.00 55.84 231 GLU A N 1
ATOM 1844 C CA . GLU A 1 231 ? 24.608 26.686 -27.303 1.00 55.84 231 GLU A CA 1
ATOM 1845 C C . GLU A 1 231 ? 26.050 26.858 -26.782 1.00 55.84 231 GLU A C 1
ATOM 1847 O O . GLU A 1 231 ? 26.861 27.531 -27.415 1.00 55.84 231 GLU A O 1
ATOM 1852 N N . ALA A 1 232 ? 26.460 26.212 -25.686 1.00 53.69 232 ALA A N 1
ATOM 1853 C CA . ALA A 1 232 ? 27.773 26.502 -25.085 1.00 53.69 232 ALA A CA 1
ATOM 1854 C C . ALA A 1 232 ? 28.965 25.650 -25.581 1.00 53.69 232 ALA A C 1
ATOM 1856 O O . ALA A 1 232 ? 30.068 25.838 -25.075 1.00 53.69 232 ALA A O 1
ATOM 1857 N N . ASN A 1 233 ? 28.805 24.733 -26.548 1.00 52.91 233 ASN A N 1
ATOM 1858 C CA . ASN A 1 233 ? 29.886 23.795 -26.919 1.00 52.91 233 ASN A CA 1
ATOM 1859 C C . ASN A 1 233 ? 30.316 23.769 -28.401 1.00 52.91 233 ASN A C 1
ATOM 1861 O O . ASN A 1 233 ? 31.064 22.875 -28.792 1.00 52.91 233 ASN A O 1
ATOM 1865 N N . GLN A 1 234 ? 29.933 24.753 -29.225 1.00 51.28 234 GLN A N 1
ATOM 1866 C CA . GLN A 1 234 ? 30.377 24.829 -30.634 1.00 51.28 234 GLN A CA 1
ATOM 1867 C C . GLN A 1 234 ? 31.524 25.819 -30.924 1.00 51.28 234 GLN A C 1
ATOM 1869 O O . GLN A 1 234 ? 31.916 25.974 -32.077 1.00 51.28 234 GLN A O 1
ATOM 1874 N N . ALA A 1 235 ? 32.132 26.455 -29.918 1.00 53.25 235 ALA A N 1
ATOM 1875 C CA . ALA A 1 235 ? 33.119 27.517 -30.162 1.00 53.25 235 ALA A CA 1
ATOM 1876 C C . ALA A 1 235 ? 34.603 27.083 -30.209 1.00 53.25 235 ALA A C 1
ATOM 1878 O O . ALA A 1 235 ? 35.460 27.956 -30.268 1.00 53.25 235 ALA A O 1
ATOM 1879 N N . ASN A 1 236 ? 34.951 25.786 -30.195 1.00 53.91 236 ASN A N 1
ATOM 1880 C CA . ASN A 1 236 ? 36.352 25.370 -29.970 1.00 53.91 236 ASN A CA 1
ATOM 1881 C C . ASN A 1 236 ? 36.991 24.444 -31.026 1.00 53.91 236 ASN A C 1
ATOM 1883 O O . ASN A 1 236 ? 37.917 23.707 -30.702 1.00 53.91 236 ASN A O 1
ATOM 1887 N N . LEU A 1 237 ? 36.534 24.463 -32.286 1.00 53.06 237 LEU A N 1
ATOM 1888 C CA . LEU A 1 237 ? 37.060 23.558 -33.330 1.00 53.06 237 LEU A CA 1
ATOM 1889 C C . LEU A 1 237 ? 37.533 24.218 -34.642 1.00 53.06 237 LEU A C 1
ATOM 1891 O O . LEU A 1 237 ? 37.772 23.504 -35.610 1.00 53.06 237 LEU A O 1
ATOM 1895 N N . LEU A 1 238 ? 37.720 25.544 -34.709 1.00 54.34 238 LEU A N 1
ATOM 1896 C CA . LEU A 1 238 ? 38.127 26.215 -35.963 1.00 54.34 238 LEU A CA 1
ATOM 1897 C C . LEU A 1 238 ? 39.316 27.182 -35.846 1.00 54.34 238 LEU A C 1
ATOM 1899 O O . LEU A 1 238 ? 39.379 28.177 -36.565 1.00 54.34 238 LEU A O 1
ATOM 1903 N N . SER A 1 239 ? 40.303 26.888 -35.002 1.00 53.91 239 SER A N 1
ATOM 1904 C CA . SER A 1 239 ? 41.544 27.675 -34.972 1.00 53.91 239 SER A CA 1
ATOM 1905 C C . SER A 1 239 ? 42.797 26.807 -34.918 1.00 53.91 239 SER A C 1
ATOM 1907 O O . SER A 1 239 ? 43.600 26.983 -34.016 1.00 53.91 239 SER A O 1
ATOM 1909 N N . ASP A 1 240 ? 42.951 25.865 -35.854 1.00 56.22 240 ASP A N 1
ATOM 1910 C CA . ASP A 1 240 ? 44.259 25.252 -36.137 1.00 56.22 240 ASP A CA 1
ATOM 1911 C C . ASP A 1 240 ? 44.270 24.531 -37.494 1.00 56.22 240 ASP A C 1
ATOM 1913 O O . ASP A 1 240 ? 44.301 23.311 -37.577 1.00 56.22 240 ASP A O 1
ATOM 1917 N N . THR A 1 241 ? 44.250 25.300 -38.586 1.00 59.16 241 THR A N 1
ATOM 1918 C CA . THR A 1 241 ? 44.860 24.891 -39.865 1.00 59.16 241 THR A CA 1
ATOM 1919 C C . THR A 1 241 ? 45.122 26.132 -40.714 1.00 59.16 241 THR A C 1
ATOM 1921 O O . THR A 1 241 ? 44.249 26.600 -41.445 1.00 59.16 241 THR 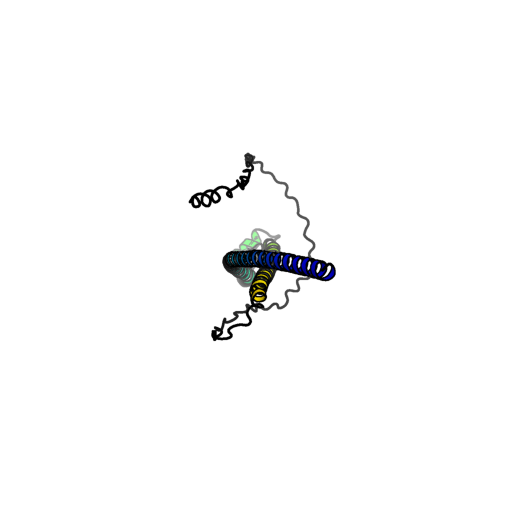A O 1
ATOM 1924 N N . SER A 1 242 ? 46.329 26.680 -40.637 1.00 55.81 242 SER A N 1
ATOM 1925 C CA . SER A 1 242 ? 46.897 27.531 -41.687 1.00 55.81 242 SER A CA 1
ATOM 1926 C C . SER A 1 242 ? 48.410 27.326 -41.702 1.00 55.81 242 SER A C 1
ATOM 1928 O O . SER A 1 242 ? 49.099 27.681 -40.748 1.00 55.81 242 SER A O 1
ATOM 1930 N N . LEU A 1 243 ? 48.853 26.661 -42.771 1.00 52.66 243 LEU A N 1
ATOM 1931 C CA . LEU A 1 243 ? 50.218 26.628 -43.298 1.00 52.66 243 LEU A CA 1
ATOM 1932 C C . LEU A 1 243 ? 50.634 28.010 -43.810 1.00 52.66 243 LEU A C 1
ATOM 1934 O O . LEU A 1 243 ? 49.745 28.709 -44.351 1.00 52.66 243 LEU A O 1
#

Radius of gyration: 38.61 Å; chains: 1; bounding box: 92×52×123 Å

Organism: NCBI:txid3111310

InterPro domains:
  IPR040040 Autophagy-related protein 11 [PTHR13222] (1-155)

Foldseek 3Di:
DVVVVVVVVVVVVVVVVVVVVVVVVVVVVVVVVVVVVVLVVVLVVLVVVLVVVVVVLVVVLVVLVVVLVVLVVCLVVVVVVLVVQAPAFDDVVVQVVQCVPDVPDDRDTTSNVVDPVVVCVVVSVVSVVVSVVSVVVNVVVVVVSVVSVVVSVVSVVVVPVPDPDDPDDDPDDDDPPPPPPPPPPPPDPPPPPDDDPDPDDPPDDDDDDDDDDDDDPPPPDPPPPPPDPPPPPPPPDPPDDDD

pLDDT: mean 78.94, std 21.5, range [41.38, 98.25]